Protein AF-A0A7X9BKK4-F1 (afdb_monomer)

Radius of gyration: 26.34 Å; Cα contacts (8 Å, |Δi|>4): 411; chains: 1; bounding box: 77×40×114 Å

Mean predicted aligned error: 11.94 Å

Solvent-accessible surface area (backbone atoms only — not comparable to full-atom values): 11878 Å² total; per-residue (Å²): 142,81,80,64,63,66,63,56,51,52,52,51,50,52,52,51,52,53,51,51,52,49,52,50,55,61,67,61,71,60,61,46,76,52,73,49,73,29,76,79,36,37,42,35,38,34,35,36,66,63,44,98,83,73,49,69,40,45,42,52,32,41,36,42,36,44,98,51,40,35,40,38,28,28,94,88,52,48,33,35,38,30,39,88,87,51,75,44,77,46,44,46,57,52,71,47,79,77,51,70,45,29,34,36,40,37,32,49,85,59,30,34,40,41,39,31,52,39,68,100,80,51,65,30,39,33,38,36,57,47,63,80,56,87,61,55,52,37,38,39,39,32,46,48,73,39,89,76,40,44,84,76,44,82,47,61,38,36,38,34,35,39,43,93,88,51,40,30,34,39,38,34,53,30,43,61,95,52,34,40,31,31,29,84,90,33,34,49,33,41,40,31,74,50,74,83,72,78,73,84,60,71,77,64,61,73,69,59,70,79,81,77,82,80,74,134

Secondary structure (DSSP, 8-state):
----HHHHHHHHHHHHHHHHHHHHHHHHTT-EEEEEEETTEEEEEEEEEEPTTSPEEEEEEEEEEETTEEEEE-SSS-EEEEESS-EEEEPEEEEEEEETTEEEEEEGGGEEEEEEEESTTS-EEEEEEEES-TTEEEEEEEEEE-TTSEEEEEETTEEEEE-SS-EEEEE-SEE-SSEEEEESS--EEEEEE--------GGGGGGS--------

Sequence (216 aa):
MTTHPFRKIIIHLCVYTLIILGIFAIQFRNQSIISKNFGQLRLSVSQLKKNTDGRTEFDDRFTVNYKGLSLYANKTKPLLIKDKEKTQKLQFLSWEALSDSSFELFFSHNVSLLCGFTGQNKDVFTITSSTNNPDWLEISIPYEIMPTYAVMQTNPKNLILSGKTQQTILNAAAIDEHYVYFTAQNNNLSYANYEPTKKFMFEEASRYALAKKEVY

Structure (mmCIF, N/CA/C/O backbone):
data_AF-A0A7X9BKK4-F1
#
_entry.id   AF-A0A7X9BKK4-F1
#
loop_
_atom_site.group_PDB
_atom_site.id
_atom_site.type_symbol
_atom_site.label_atom_id
_atom_site.label_alt_id
_atom_site.label_comp_id
_atom_site.label_asym_id
_atom_site.label_entity_id
_atom_site.label_seq_id
_atom_site.pdbx_PDB_ins_code
_atom_site.Cartn_x
_atom_site.Cartn_y
_atom_site.Cartn_z
_atom_site.occupancy
_atom_site.B_iso_or_equiv
_atom_site.auth_seq_id
_atom_site.auth_comp_id
_atom_site.auth_asym_id
_atom_site.auth_atom_id
_atom_site.pdbx_PDB_model_num
ATOM 1 N N . MET A 1 1 ? 12.892 -9.893 -67.413 1.00 45.28 1 MET A N 1
ATOM 2 C CA . MET A 1 1 ? 12.688 -8.861 -66.370 1.00 45.28 1 MET A CA 1
ATOM 3 C C . MET A 1 1 ? 11.738 -9.422 -65.318 1.00 45.28 1 MET A C 1
ATOM 5 O O . MET A 1 1 ? 10.540 -9.230 -65.418 1.00 45.28 1 MET A O 1
ATOM 9 N N . THR A 1 2 ? 12.244 -10.172 -64.344 1.00 51.34 2 THR A N 1
ATOM 10 C CA . THR A 1 2 ? 11.428 -10.696 -63.230 1.00 51.34 2 THR A CA 1
ATOM 11 C C . THR A 1 2 ? 12.314 -10.742 -61.993 1.00 51.34 2 THR A C 1
ATOM 13 O O . THR A 1 2 ? 12.820 -11.771 -61.561 1.00 51.34 2 THR A O 1
ATOM 16 N N . THR A 1 3 ? 12.606 -9.555 -61.476 1.00 56.47 3 THR A N 1
ATOM 17 C CA . THR A 1 3 ? 13.471 -9.331 -60.321 1.00 56.47 3 THR A CA 1
ATOM 18 C C . THR A 1 3 ? 12.690 -9.596 -59.036 1.00 56.47 3 THR A C 1
ATOM 20 O O . THR A 1 3 ? 11.913 -8.762 -58.593 1.00 56.47 3 THR A O 1
ATOM 23 N N . HIS A 1 4 ? 12.911 -10.782 -58.460 1.00 62.25 4 HIS A N 1
ATOM 24 C CA . HIS A 1 4 ? 12.359 -11.339 -57.214 1.00 62.25 4 HIS A CA 1
ATOM 25 C C . HIS A 1 4 ? 11.850 -10.308 -56.172 1.00 62.25 4 HIS A C 1
ATOM 27 O O . HIS A 1 4 ? 12.604 -9.927 -55.267 1.00 62.25 4 HIS A O 1
ATOM 33 N N . PRO A 1 5 ? 10.566 -9.898 -56.222 1.00 65.81 5 PRO A N 1
ATOM 34 C CA . PRO A 1 5 ? 10.004 -8.940 -55.266 1.00 65.81 5 PRO A CA 1
ATOM 35 C C . PRO A 1 5 ? 9.907 -9.543 -53.857 1.00 65.81 5 PRO A C 1
ATOM 37 O O . PRO A 1 5 ? 10.185 -8.870 -52.866 1.00 65.81 5 PRO A O 1
ATOM 40 N N . PHE A 1 6 ? 9.645 -10.851 -53.768 1.00 70.12 6 PHE A N 1
ATOM 41 C CA . PHE A 1 6 ? 9.562 -11.592 -52.507 1.00 70.12 6 PHE A CA 1
ATOM 42 C C . PHE A 1 6 ? 10.859 -11.568 -51.695 1.00 70.12 6 PHE A C 1
ATOM 44 O O . PHE A 1 6 ? 10.824 -11.380 -50.483 1.00 70.12 6 PHE A O 1
ATOM 51 N N . ARG A 1 7 ? 12.021 -11.687 -52.347 1.00 73.81 7 ARG A N 1
ATOM 52 C CA . ARG A 1 7 ? 13.316 -11.671 -51.651 1.00 73.81 7 ARG A CA 1
ATOM 53 C C . ARG A 1 7 ? 13.589 -10.316 -50.992 1.00 73.81 7 ARG A C 1
ATOM 55 O O . ARG A 1 7 ? 14.121 -10.278 -49.888 1.00 73.81 7 ARG A O 1
ATOM 62 N N . LYS A 1 8 ? 13.198 -9.211 -51.637 1.00 75.62 8 LYS A N 1
ATOM 63 C CA . LYS A 1 8 ? 13.334 -7.864 -51.058 1.00 75.62 8 LYS A CA 1
ATOM 64 C C . LYS A 1 8 ? 12.403 -7.664 -49.861 1.00 75.62 8 LYS A C 1
ATOM 66 O O . LYS A 1 8 ? 12.841 -7.115 -48.856 1.00 75.62 8 LYS A O 1
ATOM 71 N N . ILE A 1 9 ? 11.168 -8.165 -49.944 1.00 83.12 9 ILE A N 1
ATOM 72 C CA . ILE A 1 9 ? 10.189 -8.107 -48.848 1.00 83.12 9 ILE A CA 1
ATOM 73 C C . ILE A 1 9 ? 10.682 -8.900 -47.630 1.00 83.12 9 ILE A C 1
ATOM 75 O O . ILE A 1 9 ? 10.646 -8.383 -46.518 1.00 83.12 9 ILE A O 1
ATOM 79 N N . ILE A 1 10 ? 11.213 -10.111 -47.832 1.00 85.56 10 ILE A N 1
ATOM 80 C CA . ILE A 1 10 ? 11.739 -10.953 -46.743 1.00 85.56 10 ILE A CA 1
ATOM 81 C C . ILE A 1 10 ? 12.937 -10.286 -46.054 1.00 85.56 10 ILE A C 1
ATOM 83 O O . ILE A 1 10 ? 13.017 -10.284 -44.828 1.00 85.56 10 ILE A O 1
ATOM 87 N N . ILE A 1 11 ? 13.845 -9.672 -46.821 1.00 87.88 11 ILE A N 1
ATOM 88 C CA . ILE A 1 11 ? 14.990 -8.942 -46.254 1.00 87.88 11 ILE A CA 1
ATOM 89 C C . ILE A 1 11 ? 14.508 -7.749 -45.420 1.00 87.88 11 ILE A C 1
ATOM 91 O O . ILE A 1 11 ? 14.985 -7.560 -44.304 1.00 87.88 11 ILE A O 1
ATOM 95 N N . HIS A 1 12 ? 13.542 -6.973 -45.921 1.00 87.50 12 HIS A N 1
ATOM 96 C CA . HIS A 1 12 ? 12.968 -5.856 -45.167 1.00 87.50 12 HIS A CA 1
ATOM 97 C C . HIS A 1 12 ? 12.288 -6.322 -43.877 1.00 87.50 12 HIS A C 1
ATOM 99 O O . HIS A 1 12 ? 12.537 -5.748 -42.820 1.00 87.50 12 HIS A O 1
ATOM 105 N N . LEU A 1 13 ? 11.498 -7.398 -43.940 1.00 89.56 13 LEU A N 1
ATOM 106 C CA . LEU A 1 13 ? 10.857 -7.995 -42.769 1.00 89.56 13 LEU A CA 1
ATOM 107 C C . LEU A 1 13 ? 11.901 -8.381 -41.713 1.00 89.56 13 LEU A C 1
ATOM 109 O O . LEU A 1 13 ? 11.774 -8.004 -40.553 1.00 89.56 13 LEU A O 1
ATOM 113 N N . CYS A 1 14 ? 12.969 -9.064 -42.130 1.00 90.94 14 CYS A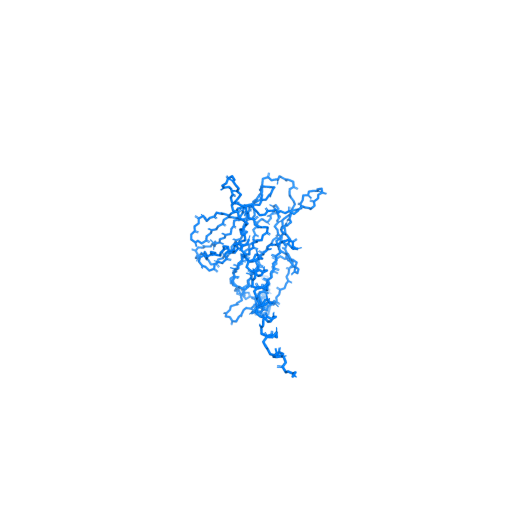 N 1
ATOM 114 C CA . CYS A 1 14 ? 14.014 -9.536 -41.228 1.00 90.94 14 CYS A CA 1
ATOM 115 C C . CYS A 1 14 ? 14.761 -8.376 -40.550 1.00 90.94 14 CYS A C 1
ATOM 117 O O . CYS A 1 14 ? 15.025 -8.428 -39.348 1.00 90.94 14 CYS A O 1
ATOM 119 N N . VAL A 1 15 ? 15.059 -7.308 -41.300 1.00 94.00 15 VAL A N 1
ATOM 120 C CA . VAL A 1 15 ? 15.693 -6.094 -40.762 1.00 94.00 15 VAL A CA 1
ATOM 121 C C . VAL A 1 15 ? 14.775 -5.405 -39.751 1.00 94.00 15 VAL A C 1
ATOM 123 O O . VAL A 1 15 ? 15.224 -5.079 -38.652 1.00 94.00 15 VAL A O 1
ATOM 126 N N . TYR A 1 16 ? 13.489 -5.233 -40.067 1.00 91.94 16 TYR A N 1
ATOM 127 C CA . TYR A 1 16 ? 12.541 -4.613 -39.138 1.00 91.94 16 TYR A CA 1
ATOM 128 C C . TYR A 1 16 ? 12.342 -5.434 -37.865 1.00 91.94 16 TYR A C 1
ATOM 130 O O . TYR A 1 16 ? 12.348 -4.861 -36.777 1.00 91.94 16 TYR A O 1
ATOM 138 N N . THR A 1 17 ? 12.233 -6.762 -37.963 1.00 91.38 17 THR A N 1
ATOM 139 C CA . THR A 1 17 ? 12.153 -7.635 -36.784 1.00 91.38 17 THR A CA 1
ATOM 140 C C . THR A 1 17 ? 13.376 -7.464 -35.886 1.00 91.38 17 THR A C 1
ATOM 142 O O . THR A 1 17 ? 13.228 -7.337 -34.673 1.00 91.38 17 THR A O 1
ATOM 145 N N . LEU A 1 18 ? 14.579 -7.393 -36.463 1.00 93.00 18 LEU A N 1
ATOM 146 C CA . LEU A 1 18 ? 15.816 -7.237 -35.698 1.00 93.00 18 LEU A CA 1
ATOM 147 C C . LEU A 1 18 ? 15.897 -5.868 -35.002 1.00 93.00 18 LEU A C 1
ATOM 149 O O . LEU A 1 18 ? 16.285 -5.798 -33.837 1.00 93.00 18 LEU A O 1
ATOM 153 N N . ILE A 1 19 ? 15.460 -4.795 -35.669 1.00 91.06 19 ILE A N 1
ATOM 154 C CA . ILE A 1 19 ? 15.381 -3.448 -35.077 1.00 91.06 19 ILE A CA 1
ATOM 155 C C . ILE A 1 19 ? 14.381 -3.418 -33.914 1.00 91.06 19 ILE A C 1
ATOM 157 O O . ILE A 1 19 ? 14.710 -2.919 -32.838 1.00 91.06 19 ILE A O 1
ATOM 161 N N . ILE A 1 20 ? 13.182 -3.980 -34.100 1.00 89.19 20 ILE A N 1
ATOM 162 C CA . ILE A 1 20 ? 12.148 -4.035 -33.056 1.00 89.19 20 ILE A CA 1
ATOM 163 C C . ILE A 1 20 ? 12.666 -4.817 -31.846 1.00 89.19 20 ILE A C 1
ATOM 165 O O . ILE A 1 20 ? 12.604 -4.315 -30.724 1.00 89.19 20 ILE A O 1
ATOM 169 N N . LEU A 1 21 ? 13.244 -6.003 -32.063 1.00 88.75 21 LEU A N 1
ATOM 170 C CA . LEU A 1 21 ? 13.836 -6.802 -30.988 1.00 88.75 21 LEU A CA 1
ATOM 171 C C . LEU A 1 21 ? 14.967 -6.054 -30.270 1.00 88.75 21 LEU A C 1
ATOM 173 O O . LEU A 1 21 ? 15.059 -6.133 -29.048 1.00 88.75 21 LEU A O 1
ATOM 177 N N . GLY A 1 22 ? 15.787 -5.289 -30.998 1.00 84.94 22 GLY A N 1
ATOM 178 C CA . GLY A 1 22 ? 16.839 -4.450 -30.421 1.00 84.94 22 GLY A CA 1
ATOM 179 C C . GLY A 1 22 ? 16.296 -3.355 -29.497 1.00 84.94 22 GLY A C 1
ATOM 180 O O . GLY A 1 22 ? 16.782 -3.202 -28.375 1.00 84.94 22 GLY A O 1
ATOM 181 N N . ILE A 1 23 ? 15.253 -2.635 -29.923 1.00 85.69 23 ILE A N 1
ATOM 182 C CA . ILE A 1 23 ? 14.594 -1.602 -29.104 1.00 85.69 23 ILE A CA 1
ATOM 183 C C . ILE A 1 23 ? 13.980 -2.228 -27.848 1.00 85.69 23 ILE A C 1
ATOM 185 O O . ILE A 1 23 ? 14.202 -1.726 -26.744 1.00 85.69 23 ILE A O 1
ATOM 189 N N . PHE A 1 24 ? 13.274 -3.354 -27.996 1.00 82.06 24 PHE A N 1
ATOM 190 C CA . PHE A 1 24 ? 12.720 -4.102 -26.866 1.00 82.06 24 PHE A CA 1
ATOM 191 C C . PHE A 1 24 ? 13.829 -4.525 -25.892 1.00 82.06 24 PHE A C 1
ATOM 193 O O . PHE A 1 24 ? 13.770 -4.209 -24.705 1.00 82.06 24 PHE A O 1
ATOM 200 N N . ALA A 1 25 ? 14.894 -5.163 -26.378 1.00 78.75 25 ALA A N 1
ATOM 201 C CA . ALA A 1 25 ? 15.995 -5.612 -25.529 1.00 78.75 25 ALA A CA 1
ATOM 202 C C . ALA A 1 25 ? 16.632 -4.464 -24.723 1.00 78.75 25 ALA A C 1
ATOM 204 O O . ALA A 1 25 ? 16.977 -4.652 -23.557 1.00 78.75 25 ALA A O 1
ATOM 205 N N . ILE A 1 26 ? 16.760 -3.267 -25.304 1.00 74.50 26 ILE A N 1
ATOM 206 C CA . ILE A 1 26 ? 17.310 -2.091 -24.612 1.00 74.50 26 ILE A CA 1
ATOM 207 C C . ILE A 1 26 ? 16.331 -1.546 -23.562 1.00 74.50 26 ILE A C 1
ATOM 209 O O . ILE A 1 26 ? 16.753 -1.232 -22.447 1.00 74.50 26 ILE A O 1
ATOM 213 N N . GLN A 1 27 ? 15.037 -1.459 -23.881 1.00 66.38 27 GLN A N 1
ATOM 214 C CA . GLN A 1 27 ? 14.025 -0.923 -22.965 1.00 66.38 27 GLN A CA 1
ATOM 215 C C . GLN A 1 27 ? 13.785 -1.826 -21.745 1.00 66.38 27 GLN A C 1
ATOM 217 O O . GLN A 1 27 ? 13.645 -1.316 -20.633 1.00 66.38 27 GLN A O 1
ATOM 222 N N . PHE A 1 28 ? 13.808 -3.152 -21.913 1.00 63.81 28 PHE A N 1
ATOM 223 C CA . PHE A 1 28 ? 13.537 -4.101 -20.822 1.00 63.81 28 PHE A CA 1
ATOM 224 C C . PHE A 1 28 ? 14.764 -4.447 -19.964 1.00 63.81 28 PHE A C 1
ATOM 226 O O . PHE A 1 28 ? 14.617 -4.934 -18.848 1.00 63.81 28 PHE A O 1
ATOM 233 N N . ARG A 1 29 ? 15.990 -4.159 -20.422 1.00 63.88 29 ARG A N 1
ATOM 234 C CA . ARG A 1 29 ? 17.228 -4.513 -19.697 1.00 63.88 29 ARG A CA 1
ATOM 235 C C . ARG A 1 29 ? 17.532 -3.629 -18.477 1.00 63.88 29 ARG A C 1
ATOM 237 O O . ARG A 1 29 ? 18.409 -3.973 -17.685 1.00 63.88 29 ARG A O 1
ATOM 244 N N . ASN A 1 30 ? 16.863 -2.485 -18.323 1.00 59.56 30 ASN A N 1
ATOM 245 C CA . ASN A 1 30 ? 17.233 -1.474 -17.322 1.00 59.56 30 ASN A CA 1
ATOM 246 C C . ASN A 1 30 ? 16.334 -1.421 -16.077 1.00 59.56 30 ASN A C 1
ATOM 248 O O . ASN A 1 30 ? 16.621 -0.627 -15.186 1.00 59.56 30 ASN A O 1
ATOM 252 N N . GLN A 1 31 ? 15.288 -2.245 -15.985 1.00 61.09 31 GLN A N 1
ATOM 253 C CA . GLN A 1 31 ? 14.395 -2.283 -14.823 1.00 61.09 31 GLN A CA 1
ATOM 254 C C . GLN A 1 31 ? 14.310 -3.715 -14.303 1.00 61.09 31 GLN A C 1
ATOM 256 O O . GLN A 1 31 ? 13.851 -4.609 -15.010 1.00 61.09 31 GLN A O 1
ATOM 261 N N . SER A 1 32 ? 14.773 -3.936 -13.075 1.00 67.25 32 SER A N 1
ATOM 262 C CA . SER A 1 32 ? 14.596 -5.212 -12.383 1.00 67.25 32 SER A CA 1
ATOM 263 C C . SER A 1 32 ? 13.468 -5.051 -11.376 1.00 67.25 32 SER A C 1
ATOM 265 O O . SER A 1 32 ? 13.543 -4.176 -10.521 1.00 67.25 32 SER A O 1
ATOM 267 N N . ILE A 1 33 ? 12.418 -5.865 -11.462 1.00 76.81 33 ILE A N 1
ATOM 268 C CA . ILE A 1 33 ? 11.357 -5.880 -10.448 1.00 76.81 33 ILE A CA 1
ATOM 269 C C . ILE A 1 33 ? 11.669 -7.012 -9.475 1.00 76.81 33 ILE A C 1
ATOM 271 O O . ILE A 1 33 ? 11.655 -8.184 -9.851 1.00 76.81 33 ILE A O 1
ATOM 275 N N . ILE A 1 34 ? 11.932 -6.666 -8.219 1.00 82.00 34 ILE A N 1
ATOM 276 C CA . ILE A 1 34 ? 12.045 -7.634 -7.131 1.00 82.00 34 ILE A CA 1
ATOM 277 C C . ILE A 1 34 ? 10.646 -7.853 -6.568 1.00 82.00 34 ILE A C 1
ATOM 279 O O . ILE A 1 34 ? 9.996 -6.911 -6.125 1.00 82.00 34 ILE A O 1
ATOM 283 N N . SER A 1 35 ? 10.190 -9.104 -6.551 1.00 86.06 35 SER A N 1
ATOM 284 C CA . SER A 1 35 ? 8.943 -9.493 -5.894 1.00 86.06 35 SER A CA 1
ATOM 285 C C . SER A 1 35 ? 9.240 -10.540 -4.829 1.00 86.06 35 SER A C 1
ATOM 287 O O . SER A 1 35 ? 9.855 -11.564 -5.127 1.00 86.06 35 SER A O 1
ATOM 289 N N . LYS A 1 36 ? 8.828 -10.277 -3.587 1.00 88.25 36 LYS A N 1
ATOM 290 C CA . LYS A 1 36 ? 9.033 -11.167 -2.441 1.00 88.25 36 LYS A CA 1
ATOM 291 C C . LYS A 1 36 ? 7.722 -11.361 -1.686 1.00 88.25 36 LYS A C 1
ATOM 293 O O . LYS A 1 36 ? 6.974 -10.410 -1.464 1.00 88.25 36 LYS A O 1
ATOM 298 N N . ASN A 1 37 ? 7.462 -12.603 -1.289 1.00 89.81 37 ASN A N 1
ATOM 299 C CA . ASN A 1 37 ? 6.311 -12.954 -0.467 1.00 89.81 37 ASN A CA 1
ATOM 300 C C . ASN A 1 37 ? 6.716 -12.995 1.010 1.00 89.81 37 ASN A C 1
ATOM 302 O O . ASN A 1 37 ? 7.780 -13.514 1.347 1.00 89.81 37 ASN A O 1
ATOM 306 N N . PHE A 1 38 ? 5.842 -12.476 1.864 1.00 85.81 38 PHE A N 1
ATOM 307 C CA . PHE A 1 38 ? 5.941 -12.482 3.319 1.00 85.81 38 PHE A CA 1
ATOM 308 C C . PHE A 1 38 ? 4.651 -13.091 3.876 1.00 85.81 38 PHE A C 1
ATOM 310 O O . PHE A 1 38 ? 3.654 -12.400 4.104 1.00 85.81 38 PHE A O 1
ATOM 317 N N . GLY A 1 39 ? 4.620 -14.421 3.982 1.00 84.56 39 GLY A N 1
ATOM 318 C CA . GLY A 1 39 ? 3.386 -15.170 4.216 1.00 84.56 39 GLY A CA 1
ATOM 319 C C . GLY A 1 39 ? 2.362 -14.924 3.101 1.00 84.56 39 GLY A C 1
ATOM 320 O O . GLY A 1 39 ? 2.565 -15.332 1.960 1.00 84.56 39 GLY A O 1
ATOM 321 N N . GLN A 1 40 ? 1.263 -14.243 3.435 1.00 85.19 40 GLN A N 1
ATOM 322 C CA . GLN A 1 40 ? 0.207 -13.863 2.485 1.00 85.19 40 GLN A CA 1
ATOM 323 C C . GLN A 1 40 ? 0.397 -12.457 1.883 1.00 85.19 40 GLN A C 1
ATOM 325 O O . GLN A 1 40 ? -0.375 -12.068 1.006 1.00 85.19 40 GLN A O 1
ATOM 330 N N . LEU A 1 41 ? 1.387 -11.687 2.350 1.00 89.25 41 LEU A N 1
ATOM 331 C CA . LEU A 1 41 ? 1.727 -10.378 1.789 1.00 89.25 41 LEU A CA 1
ATOM 332 C C . LEU A 1 41 ? 2.658 -10.555 0.602 1.00 89.25 41 LEU A C 1
ATOM 334 O O . LEU A 1 41 ? 3.604 -11.341 0.655 1.00 89.25 41 LEU A O 1
ATOM 338 N N . ARG A 1 42 ? 2.442 -9.769 -0.446 1.00 91.12 42 ARG A N 1
ATOM 339 C CA . ARG A 1 42 ? 3.371 -9.694 -1.573 1.00 91.12 42 ARG A CA 1
ATOM 340 C C . ARG A 1 42 ? 3.906 -8.280 -1.707 1.00 91.12 42 ARG A C 1
ATOM 342 O O . ARG A 1 42 ? 3.151 -7.372 -2.048 1.00 91.12 42 ARG A O 1
ATOM 349 N N . LEU A 1 43 ? 5.210 -8.127 -1.493 1.00 91.88 43 LEU A N 1
ATOM 350 C CA . LEU A 1 43 ? 5.953 -6.905 -1.774 1.00 91.88 43 LEU A CA 1
ATOM 351 C C . LEU A 1 43 ? 6.520 -6.982 -3.192 1.00 91.88 43 LEU A C 1
ATOM 353 O O . LEU A 1 43 ? 7.109 -7.990 -3.583 1.00 91.88 43 LEU A O 1
ATOM 357 N N . SER A 1 44 ? 6.353 -5.920 -3.967 1.00 89.75 44 SER A N 1
ATOM 358 C CA . SER A 1 44 ? 7.027 -5.738 -5.252 1.00 89.75 44 SER A CA 1
ATOM 359 C C . SER A 1 44 ? 7.683 -4.367 -5.282 1.00 89.75 44 SER A C 1
ATOM 361 O O . SER A 1 44 ? 7.016 -3.369 -5.030 1.00 89.75 44 SER A O 1
ATOM 363 N N . VAL A 1 45 ? 8.977 -4.321 -5.575 1.00 87.44 45 VAL A N 1
ATOM 364 C CA . VAL A 1 45 ? 9.764 -3.087 -5.675 1.00 87.44 45 VAL A CA 1
ATOM 365 C C . VAL A 1 45 ? 10.552 -3.089 -6.973 1.00 87.44 45 VAL A C 1
ATOM 367 O O . VAL A 1 45 ? 11.047 -4.129 -7.413 1.00 87.44 45 VAL A O 1
ATOM 370 N N . SER A 1 46 ? 10.679 -1.925 -7.593 1.00 81.31 46 SER A N 1
ATOM 371 C CA . SER A 1 46 ? 11.482 -1.768 -8.803 1.00 81.31 46 SER A CA 1
ATOM 372 C C . SER A 1 46 ? 12.877 -1.279 -8.433 1.00 81.31 46 SER A C 1
ATOM 374 O O . SER A 1 46 ? 13.037 -0.262 -7.770 1.00 81.31 46 SER A O 1
ATOM 376 N N . GLN A 1 47 ? 13.897 -2.003 -8.870 1.00 74.31 47 GLN A N 1
ATOM 377 C CA . GLN A 1 47 ? 15.301 -1.672 -8.695 1.00 74.31 47 GLN A CA 1
ATOM 378 C C . GLN A 1 47 ? 15.871 -1.109 -10.006 1.00 74.31 47 GLN A C 1
ATOM 380 O O . GLN A 1 47 ? 15.759 -1.729 -11.073 1.00 74.31 47 GLN A O 1
ATOM 385 N N . LEU A 1 48 ? 16.520 0.051 -9.908 1.00 65.88 48 LEU A N 1
ATOM 386 C CA . LEU A 1 48 ? 17.407 0.597 -10.932 1.00 65.88 48 LEU A CA 1
ATOM 387 C C . LEU A 1 48 ? 18.810 0.001 -10.710 1.00 65.88 48 LEU A C 1
ATOM 389 O O . LEU A 1 48 ? 19.143 -0.483 -9.627 1.00 65.88 48 LEU A O 1
ATOM 393 N N . LYS A 1 49 ? 19.622 -0.100 -11.766 1.00 57.56 49 LYS A N 1
ATOM 394 C CA . LYS A 1 49 ? 20.931 -0.779 -11.697 1.00 57.56 49 LYS A CA 1
ATOM 395 C C . LYS A 1 49 ? 21.765 -0.298 -10.499 1.00 57.56 49 LYS A C 1
ATOM 397 O O . LYS A 1 49 ? 21.694 0.861 -10.112 1.00 57.56 49 LYS A O 1
ATOM 402 N N . LYS A 1 50 ? 22.606 -1.192 -9.959 1.00 52.41 50 LYS A N 1
ATOM 403 C CA . LYS A 1 50 ? 23.663 -0.810 -9.011 1.00 52.41 50 LYS A CA 1
ATOM 404 C C . LYS A 1 50 ? 24.477 0.327 -9.629 1.00 52.41 50 LYS A C 1
ATOM 406 O O . LYS A 1 50 ? 25.024 0.149 -10.718 1.00 52.41 50 LYS A O 1
ATOM 411 N N . ASN A 1 51 ? 24.525 1.467 -8.949 1.00 48.91 51 ASN A N 1
ATOM 412 C CA . ASN A 1 51 ? 25.415 2.552 -9.328 1.00 48.91 51 ASN A CA 1
ATOM 413 C C . ASN A 1 51 ? 26.872 2.064 -9.193 1.00 48.91 51 ASN A C 1
ATOM 415 O O . ASN A 1 51 ? 27.148 1.098 -8.474 1.00 48.91 51 ASN A O 1
ATOM 419 N N . THR A 1 52 ? 27.801 2.717 -9.886 1.00 49.50 52 THR A N 1
ATOM 420 C CA . THR A 1 52 ? 29.237 2.385 -9.941 1.00 49.50 52 THR A CA 1
ATOM 421 C C . THR A 1 52 ? 29.890 2.317 -8.545 1.00 49.50 52 THR A C 1
ATOM 423 O O . THR A 1 52 ? 30.901 1.644 -8.378 1.00 49.50 52 THR A O 1
ATOM 426 N N . ASP A 1 53 ? 29.241 2.900 -7.529 1.00 51.91 53 ASP A N 1
ATOM 427 C CA . ASP A 1 53 ? 29.637 2.896 -6.111 1.00 51.91 53 ASP A CA 1
ATOM 428 C C . ASP A 1 53 ? 29.059 1.730 -5.277 1.00 51.91 53 ASP A C 1
ATOM 430 O O . ASP A 1 53 ? 29.088 1.750 -4.046 1.00 51.91 53 ASP A O 1
ATOM 434 N N . GLY A 1 54 ? 28.460 0.714 -5.908 1.00 53.41 54 GLY A N 1
ATOM 435 C CA . GLY A 1 54 ? 27.924 -0.468 -5.218 1.00 53.41 54 GLY A CA 1
ATOM 436 C C . GLY A 1 54 ? 26.616 -0.239 -4.448 1.00 53.41 54 GLY A C 1
ATOM 437 O O . GLY A 1 54 ? 26.060 -1.196 -3.902 1.00 53.41 54 GLY A O 1
ATOM 438 N N . ARG A 1 55 ? 26.081 0.990 -4.444 1.00 54.25 55 ARG A N 1
ATOM 439 C CA . ARG A 1 55 ? 24.762 1.315 -3.884 1.00 54.25 55 ARG A CA 1
ATOM 440 C C . ARG A 1 55 ? 23.659 0.931 -4.868 1.00 54.25 55 ARG A C 1
ATOM 442 O O . ARG A 1 55 ? 23.681 1.307 -6.041 1.00 54.25 55 ARG A O 1
ATOM 449 N N . THR A 1 56 ? 22.706 0.148 -4.379 1.00 60.47 56 THR A N 1
ATOM 450 C CA . THR A 1 56 ? 21.484 -0.191 -5.105 1.00 60.47 56 THR A CA 1
ATOM 451 C C . THR A 1 56 ? 20.574 1.030 -5.128 1.00 60.47 56 THR A C 1
ATOM 453 O O . THR A 1 56 ? 20.157 1.487 -4.070 1.00 60.47 56 THR A O 1
ATOM 456 N N . GLU A 1 57 ? 20.273 1.552 -6.312 1.00 64.75 57 GLU A N 1
ATOM 457 C CA . GLU A 1 57 ? 19.278 2.608 -6.479 1.00 64.75 57 GLU A CA 1
ATOM 458 C C . GLU A 1 57 ? 17.917 1.958 -6.749 1.00 64.75 57 GLU A C 1
ATOM 460 O O . GLU A 1 57 ? 17.802 1.058 -7.583 1.00 64.75 57 GLU A O 1
ATOM 465 N N . PHE A 1 58 ? 16.881 2.360 -6.022 1.00 71.31 58 PHE A N 1
ATOM 466 C CA . PHE A 1 58 ? 15.524 1.887 -6.276 1.00 71.31 58 PHE A CA 1
ATOM 467 C C . PHE A 1 58 ? 14.775 2.905 -7.141 1.00 71.31 58 PHE A C 1
ATOM 469 O O . PHE A 1 58 ? 15.011 4.105 -7.059 1.00 71.31 58 PHE A O 1
ATOM 476 N N . ASP A 1 59 ? 13.894 2.421 -8.014 1.00 73.69 59 ASP A N 1
ATOM 477 C CA . ASP A 1 59 ? 12.893 3.281 -8.648 1.00 73.69 59 ASP A CA 1
ATOM 478 C C . ASP A 1 59 ? 11.836 3.621 -7.585 1.00 73.69 59 ASP A C 1
ATOM 480 O O . ASP A 1 59 ? 11.562 2.799 -6.709 1.00 73.69 59 ASP A O 1
ATOM 484 N N . ASP A 1 60 ? 11.181 4.780 -7.697 1.00 78.25 60 ASP A N 1
ATOM 485 C CA . ASP A 1 60 ? 10.121 5.255 -6.782 1.00 78.25 60 ASP A CA 1
ATOM 486 C C . ASP A 1 60 ? 8.815 4.431 -6.878 1.00 78.25 60 ASP A C 1
ATOM 488 O O . ASP A 1 60 ? 7.702 4.953 -6.776 1.00 78.25 60 ASP A O 1
ATOM 492 N N . ARG A 1 61 ? 8.923 3.132 -7.169 1.00 85.31 61 ARG A N 1
ATOM 493 C CA . ARG A 1 61 ? 7.818 2.209 -7.389 1.00 85.31 61 ARG A CA 1
ATOM 494 C C . ARG A 1 61 ? 7.853 1.080 -6.375 1.00 85.31 61 ARG A C 1
ATOM 496 O O . ARG A 1 61 ? 8.739 0.223 -6.422 1.00 85.31 61 ARG A O 1
ATOM 503 N N . PHE A 1 62 ? 6.821 1.032 -5.542 1.00 90.62 62 PHE A N 1
ATOM 504 C CA . PHE A 1 62 ? 6.544 -0.105 -4.676 1.00 90.62 62 PHE A CA 1
ATOM 505 C C . PHE A 1 62 ? 5.073 -0.508 -4.764 1.00 90.62 62 PHE A C 1
ATOM 507 O O . PHE A 1 62 ? 4.200 0.289 -5.114 1.00 90.62 62 PHE A O 1
ATOM 514 N N . THR A 1 63 ? 4.795 -1.766 -4.446 1.00 92.25 63 THR A N 1
ATOM 515 C CA . THR A 1 63 ? 3.439 -2.295 -4.323 1.00 92.25 63 THR A CA 1
ATOM 516 C C . THR A 1 63 ? 3.395 -3.345 -3.224 1.00 92.25 63 THR A C 1
ATOM 518 O O . THR A 1 63 ? 4.188 -4.288 -3.229 1.00 92.25 63 THR A O 1
ATOM 521 N N . VAL A 1 64 ? 2.451 -3.199 -2.303 1.00 93.19 64 VAL A N 1
ATOM 522 C CA . VAL A 1 64 ? 2.134 -4.149 -1.238 1.00 93.19 64 VAL A CA 1
ATOM 523 C C . VAL A 1 64 ? 0.723 -4.664 -1.477 1.00 93.19 64 VAL A C 1
ATOM 525 O O . VAL A 1 64 ? -0.232 -3.893 -1.465 1.00 93.19 64 VAL A O 1
ATOM 528 N N . ASN A 1 65 ? 0.595 -5.970 -1.699 1.00 92.50 65 ASN A N 1
ATOM 529 C CA . ASN A 1 65 ? -0.688 -6.611 -1.973 1.00 92.50 65 ASN A CA 1
ATOM 530 C C . ASN A 1 65 ? -1.096 -7.545 -0.838 1.00 92.50 65 ASN A C 1
ATOM 532 O O . ASN A 1 65 ? -0.296 -8.380 -0.402 1.00 92.50 65 ASN A O 1
ATOM 536 N N . TYR A 1 66 ? -2.365 -7.462 -0.441 1.00 91.44 66 TYR A N 1
ATOM 537 C CA . TYR A 1 66 ? -2.975 -8.376 0.517 1.00 91.44 66 TYR A CA 1
ATOM 538 C C . TYR A 1 66 ? -4.491 -8.473 0.329 1.00 91.44 66 TYR A C 1
ATOM 540 O O . TYR A 1 66 ? -5.183 -7.466 0.408 1.00 91.44 66 TYR A O 1
ATOM 548 N N . LYS A 1 67 ? -5.024 -9.690 0.120 1.00 88.38 67 LYS A N 1
ATOM 549 C CA . LYS A 1 67 ? -6.476 -9.986 0.123 1.00 88.38 67 LYS A CA 1
ATOM 550 C C . LYS A 1 67 ? -7.339 -8.899 -0.560 1.00 88.38 67 LYS A C 1
ATOM 552 O O . LYS A 1 67 ? -8.261 -8.354 0.047 1.00 88.38 67 LYS A O 1
ATOM 557 N N . GLY A 1 68 ? -7.015 -8.569 -1.810 1.00 86.50 68 GLY A N 1
ATOM 558 C CA . GLY A 1 68 ? -7.773 -7.602 -2.613 1.00 86.50 68 GLY A CA 1
ATOM 559 C C . GLY A 1 68 ? -7.420 -6.128 -2.409 1.00 86.50 68 GLY A C 1
ATOM 560 O O . GLY A 1 68 ? -7.876 -5.310 -3.198 1.00 86.50 68 GLY A O 1
ATOM 561 N N . LEU A 1 69 ? -6.600 -5.789 -1.414 1.00 92.62 69 LEU A N 1
ATOM 562 C CA . LEU A 1 69 ? -6.054 -4.450 -1.209 1.00 92.62 69 LEU A CA 1
ATOM 563 C C . LEU A 1 69 ? -4.656 -4.358 -1.834 1.00 92.62 69 LEU A C 1
ATOM 565 O O . LEU A 1 69 ? -3.792 -5.195 -1.555 1.00 92.62 69 LEU A O 1
ATOM 569 N N . SER A 1 70 ? -4.438 -3.334 -2.656 1.00 94.19 70 SER A N 1
ATOM 570 C CA . SER A 1 70 ? -3.141 -2.978 -3.232 1.00 94.19 70 SER A CA 1
ATOM 571 C C . SER A 1 70 ? -2.759 -1.579 -2.770 1.00 94.19 70 SER A C 1
ATOM 573 O O . SER A 1 70 ? -3.437 -0.610 -3.099 1.00 94.19 70 SER A O 1
ATOM 575 N N . LEU A 1 71 ? -1.675 -1.464 -2.012 1.00 93.88 71 LEU A N 1
ATOM 576 C CA . LEU A 1 71 ? -1.069 -0.186 -1.643 1.00 93.88 71 LEU A CA 1
ATOM 577 C C . LEU A 1 71 ? 0.155 0.030 -2.509 1.00 93.88 71 LEU A C 1
ATOM 579 O O . LEU A 1 71 ? 1.006 -0.856 -2.601 1.00 93.88 71 LEU A O 1
ATOM 583 N N . TYR A 1 72 ? 0.258 1.183 -3.153 1.00 93.44 72 TYR A N 1
ATOM 584 C CA . TYR A 1 72 ? 1.314 1.402 -4.130 1.00 93.44 72 TYR A CA 1
ATOM 585 C C . TYR A 1 72 ? 1.774 2.850 -4.173 1.00 93.44 72 TYR A C 1
ATOM 587 O O . TYR A 1 72 ? 1.039 3.771 -3.838 1.00 93.44 72 TYR A O 1
ATOM 595 N N . ALA A 1 73 ? 2.990 3.047 -4.666 1.00 91.62 73 ALA A N 1
ATOM 596 C CA . ALA A 1 73 ? 3.445 4.344 -5.139 1.00 91.62 73 ALA A CA 1
ATOM 597 C C . ALA A 1 73 ? 4.165 4.176 -6.469 1.00 91.62 73 ALA A C 1
ATOM 599 O O . ALA A 1 73 ? 4.738 3.123 -6.757 1.00 91.62 73 ALA A O 1
ATOM 600 N N . ASN A 1 74 ? 4.103 5.208 -7.300 1.00 88.25 74 ASN A N 1
ATOM 601 C CA . ASN A 1 74 ? 4.854 5.305 -8.541 1.00 88.25 74 ASN A CA 1
ATOM 602 C C . ASN A 1 74 ? 5.085 6.786 -8.906 1.00 88.25 74 ASN A C 1
ATOM 604 O O . ASN A 1 74 ? 4.690 7.700 -8.187 1.00 88.25 74 ASN A O 1
ATOM 608 N N . LYS A 1 75 ? 5.696 7.043 -10.068 1.00 84.19 75 LYS A N 1
ATOM 609 C CA . LYS A 1 75 ? 6.001 8.412 -10.527 1.00 84.19 75 LYS A CA 1
ATOM 610 C C . LYS A 1 75 ? 4.764 9.292 -10.760 1.00 84.19 75 LYS A C 1
ATOM 612 O O . LYS A 1 75 ? 4.879 10.512 -10.663 1.00 84.19 75 LYS A O 1
ATOM 617 N N . THR A 1 76 ? 3.610 8.707 -11.090 1.00 86.31 76 THR A N 1
ATOM 618 C CA . THR A 1 76 ? 2.364 9.454 -11.342 1.00 86.31 76 THR A CA 1
ATOM 619 C C . THR A 1 76 ? 1.544 9.651 -10.069 1.00 86.31 76 THR A C 1
ATOM 621 O O . THR A 1 76 ? 0.997 10.732 -9.868 1.00 86.31 76 THR A O 1
ATOM 624 N N . LYS A 1 77 ? 1.514 8.650 -9.188 1.00 89.19 77 LYS A N 1
ATOM 625 C CA . LYS A 1 77 ? 0.895 8.665 -7.860 1.00 89.19 77 LYS A CA 1
ATOM 626 C C . LYS A 1 77 ? 1.961 8.336 -6.805 1.00 89.19 77 LYS A C 1
ATOM 628 O O . LYS A 1 77 ? 2.123 7.167 -6.447 1.00 89.19 77 LYS A O 1
ATOM 633 N N . PRO A 1 78 ? 2.749 9.332 -6.371 1.00 90.50 78 PRO A N 1
ATOM 634 C CA . PRO A 1 78 ? 3.774 9.133 -5.355 1.00 90.50 78 PRO A CA 1
ATOM 635 C C . PRO A 1 78 ? 3.151 9.045 -3.959 1.00 90.50 78 PRO A C 1
ATOM 637 O O . PRO A 1 78 ? 2.023 9.488 -3.740 1.00 90.50 78 PRO A O 1
ATOM 640 N N . LEU A 1 79 ? 3.927 8.538 -3.003 1.00 92.19 79 LEU A N 1
ATOM 641 C CA . LEU A 1 79 ? 3.644 8.761 -1.590 1.00 92.19 79 LEU A CA 1
ATOM 642 C C . LEU A 1 79 ? 3.844 10.248 -1.278 1.00 92.19 79 LEU A C 1
ATOM 644 O O . LEU A 1 79 ? 4.810 10.857 -1.755 1.00 92.19 79 LEU A O 1
ATOM 648 N N . LEU A 1 80 ? 2.967 10.826 -0.466 1.00 93.31 80 LEU A N 1
ATOM 649 C CA . LEU A 1 80 ? 3.052 12.234 -0.094 1.00 93.31 80 LEU A CA 1
ATOM 650 C C . LEU A 1 80 ? 3.157 12.372 1.422 1.00 93.31 80 LEU A C 1
ATOM 652 O O . LEU A 1 80 ? 2.498 11.651 2.168 1.00 93.31 80 LEU A O 1
ATOM 656 N N . ILE A 1 81 ? 3.968 13.328 1.863 1.00 92.94 81 ILE A N 1
ATOM 657 C CA . ILE A 1 81 ? 3.985 13.825 3.237 1.00 92.94 81 ILE A CA 1
ATOM 658 C C . ILE A 1 81 ? 3.530 15.278 3.228 1.00 92.94 81 ILE A C 1
ATOM 660 O O . ILE A 1 81 ? 3.928 16.061 2.362 1.00 92.94 81 ILE A O 1
ATOM 664 N N . LYS A 1 82 ? 2.676 15.639 4.173 1.00 92.44 82 LYS A N 1
ATOM 665 C CA . LYS A 1 82 ? 2.224 17.004 4.391 1.00 92.44 82 LYS A CA 1
ATOM 666 C C . LYS A 1 82 ? 2.746 17.472 5.735 1.00 92.44 82 LYS A C 1
ATOM 668 O O . LYS A 1 82 ? 2.350 16.946 6.772 1.00 92.44 82 LYS A O 1
ATOM 673 N N . ASP A 1 83 ? 3.584 18.493 5.681 1.00 88.50 83 ASP A N 1
ATOM 674 C CA . ASP A 1 83 ? 4.024 19.252 6.845 1.00 88.50 83 ASP A CA 1
ATOM 675 C C . ASP A 1 83 ? 3.200 20.546 6.943 1.00 88.50 83 ASP A C 1
ATOM 677 O O . ASP A 1 83 ? 2.387 20.851 6.062 1.00 88.50 83 ASP A O 1
ATOM 681 N N . LYS A 1 84 ? 3.409 21.341 7.998 1.00 82.62 84 LYS A N 1
ATOM 682 C CA . LYS A 1 84 ? 2.698 22.621 8.208 1.00 82.62 84 LYS A CA 1
ATOM 683 C C . LYS A 1 84 ? 2.780 23.592 7.024 1.00 82.62 84 LYS A C 1
ATOM 685 O O . LYS A 1 84 ? 1.844 24.353 6.804 1.00 82.62 84 LYS A O 1
ATOM 690 N N . GLU A 1 85 ? 3.878 23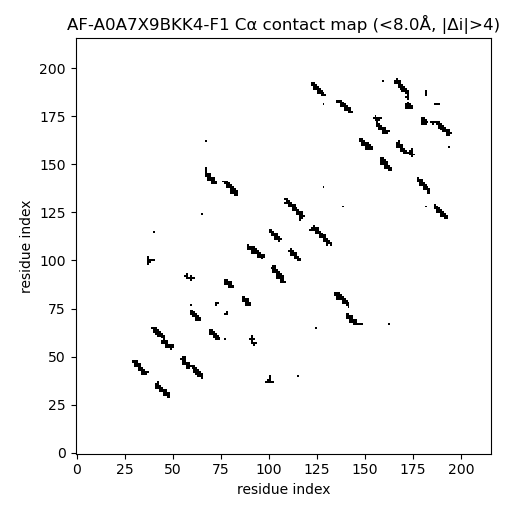.566 6.272 1.00 80.38 85 GLU A N 1
ATOM 691 C CA . GLU A 1 85 ? 4.151 24.549 5.216 1.00 80.38 85 GLU A CA 1
ATOM 692 C C . GLU A 1 85 ? 3.866 24.037 3.801 1.00 80.38 85 GLU A C 1
ATOM 694 O O . GLU A 1 85 ? 3.502 24.814 2.919 1.00 80.38 85 GLU A O 1
ATOM 699 N N . LYS A 1 86 ? 4.062 22.738 3.548 1.00 88.12 86 LYS A N 1
ATOM 700 C CA . LYS A 1 86 ? 4.032 22.184 2.189 1.00 88.12 86 LYS A CA 1
ATOM 701 C C . LYS A 1 86 ? 3.742 20.690 2.166 1.00 88.12 86 LYS A C 1
ATOM 703 O O . LYS A 1 86 ? 3.998 19.960 3.118 1.00 88.12 86 LYS A O 1
ATOM 708 N N . THR A 1 87 ? 3.246 20.235 1.019 1.00 90.12 87 THR A N 1
ATOM 709 C C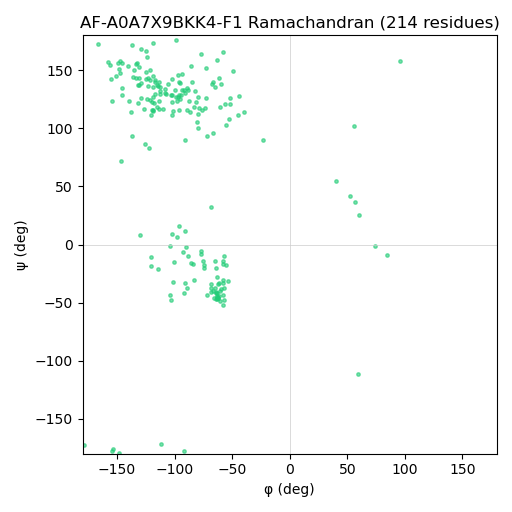A . THR A 1 87 ? 3.142 18.813 0.677 1.00 90.12 87 THR A CA 1
ATOM 710 C C . THR A 1 87 ? 4.320 18.420 -0.209 1.00 90.12 87 THR A C 1
ATOM 712 O O . THR A 1 87 ? 4.581 19.067 -1.225 1.00 90.12 87 THR A O 1
ATOM 715 N N . GLN A 1 88 ? 5.047 17.374 0.172 1.00 90.44 88 GLN A N 1
ATOM 716 C CA . GLN A 1 88 ? 6.234 16.883 -0.521 1.00 90.44 88 GLN A CA 1
ATOM 717 C C . GLN A 1 88 ? 6.055 15.429 -0.950 1.00 90.44 88 GLN A C 1
ATOM 719 O O . GLN A 1 88 ? 5.363 14.647 -0.305 1.00 90.44 88 GLN A O 1
ATOM 724 N N . LYS A 1 89 ? 6.709 15.066 -2.055 1.00 91.56 89 LYS A N 1
ATOM 725 C CA . LYS A 1 89 ? 6.764 13.686 -2.539 1.00 91.56 89 LYS A CA 1
ATOM 726 C C . LYS A 1 89 ? 7.852 12.931 -1.786 1.00 91.56 89 LYS A C 1
ATOM 728 O O . LYS A 1 89 ? 8.980 13.421 -1.693 1.00 91.56 89 LYS A O 1
ATOM 733 N N . LEU A 1 90 ? 7.525 11.744 -1.295 1.00 88.94 90 LEU A N 1
ATOM 734 C CA . LEU A 1 90 ? 8.500 10.844 -0.694 1.00 88.94 90 LEU A CA 1
ATOM 735 C C . LEU A 1 90 ? 9.102 9.948 -1.778 1.00 88.94 90 LEU A C 1
ATOM 737 O O . LEU A 1 90 ? 8.386 9.406 -2.620 1.00 88.94 90 LEU A O 1
ATOM 741 N N . GLN A 1 91 ? 10.423 9.811 -1.741 1.00 87.50 91 GLN A N 1
ATOM 742 C CA . GLN A 1 91 ? 11.179 8.926 -2.625 1.00 87.50 91 GLN A CA 1
ATOM 743 C C . GLN A 1 91 ? 11.431 7.609 -1.911 1.00 87.50 91 GLN A C 1
ATOM 745 O O . GLN A 1 91 ? 11.718 7.614 -0.713 1.00 87.50 91 GLN A O 1
ATOM 750 N N . PHE A 1 92 ? 11.317 6.497 -2.624 1.00 88.62 92 PHE A N 1
ATOM 751 C CA . PHE A 1 92 ? 11.574 5.178 -2.054 1.00 88.62 92 PHE A CA 1
ATOM 752 C C . PHE A 1 92 ? 13.082 4.911 -2.037 1.00 88.62 92 PHE A C 1
ATOM 754 O O . PHE A 1 92 ? 13.736 4.972 -3.075 1.00 88.62 92 PHE A O 1
ATOM 761 N N . LEU A 1 93 ? 13.640 4.634 -0.857 1.00 87.44 93 LEU A N 1
ATOM 762 C CA . LEU A 1 93 ? 15.089 4.516 -0.674 1.00 87.44 93 LEU A CA 1
ATOM 763 C C . LEU A 1 93 ? 15.545 3.067 -0.566 1.00 87.44 93 LEU A C 1
ATOM 765 O O . LEU A 1 93 ? 16.529 2.683 -1.191 1.00 87.44 93 LEU A O 1
ATOM 769 N N . SER A 1 94 ? 14.868 2.271 0.257 1.00 87.56 94 SER A N 1
ATOM 770 C CA . SER A 1 94 ? 15.234 0.879 0.506 1.00 87.56 94 SER A CA 1
ATOM 771 C C . SER A 1 94 ? 14.110 0.136 1.223 1.00 87.56 94 SER A C 1
ATOM 773 O O . SER A 1 94 ? 13.112 0.717 1.648 1.00 87.56 94 SER A O 1
ATOM 775 N N . TRP A 1 95 ? 14.276 -1.175 1.362 1.00 91.50 95 TRP A N 1
ATOM 776 C CA . TRP A 1 95 ? 13.420 -2.005 2.196 1.00 91.50 95 TRP A CA 1
ATOM 777 C C . TRP A 1 95 ? 14.256 -3.045 2.933 1.00 91.50 95 TRP A C 1
ATOM 779 O O . TRP A 1 95 ? 15.309 -3.463 2.443 1.00 91.50 95 TRP A O 1
ATOM 789 N N . GLU A 1 96 ? 13.763 -3.491 4.080 1.00 90.12 96 GLU A N 1
ATOM 790 C CA . GLU A 1 96 ? 14.394 -4.524 4.895 1.00 90.12 96 GLU A CA 1
ATOM 791 C C . GLU A 1 96 ? 13.371 -5.583 5.310 1.00 90.12 96 GLU A C 1
ATOM 793 O O . GLU A 1 96 ? 12.234 -5.277 5.666 1.00 90.12 96 GLU A O 1
ATOM 798 N N . ALA A 1 97 ? 13.763 -6.857 5.239 1.00 90.38 97 ALA A N 1
ATOM 799 C CA . ALA A 1 97 ? 12.971 -7.944 5.802 1.00 90.38 97 ALA A CA 1
ATOM 800 C C . ALA A 1 97 ? 13.272 -8.052 7.297 1.00 90.38 97 ALA A C 1
ATOM 802 O O . ALA A 1 97 ? 14.398 -8.372 7.661 1.00 90.38 97 ALA A O 1
ATOM 803 N N . LEU A 1 98 ? 12.260 -7.856 8.138 1.00 88.75 98 LEU A N 1
ATOM 804 C CA . LEU A 1 98 ? 12.398 -8.008 9.588 1.00 88.75 98 LEU A CA 1
ATOM 805 C C . LEU A 1 98 ? 12.064 -9.435 10.036 1.00 88.75 98 LEU A C 1
ATOM 807 O O . LEU A 1 98 ? 12.641 -9.950 10.989 1.00 88.75 98 LEU A O 1
ATOM 811 N N . SER A 1 99 ? 11.124 -10.088 9.348 1.00 87.19 99 SER A N 1
ATOM 812 C CA . SER A 1 99 ? 10.763 -11.489 9.574 1.00 87.19 99 SER A CA 1
ATOM 813 C C . SER A 1 99 ? 10.169 -12.118 8.310 1.00 87.19 99 SER A C 1
ATOM 815 O O . SER A 1 99 ? 10.020 -11.459 7.281 1.00 87.19 99 SER A O 1
ATOM 817 N N . ASP A 1 100 ? 9.749 -13.381 8.392 1.00 84.62 100 ASP A N 1
ATOM 818 C CA . ASP A 1 100 ? 9.036 -14.067 7.304 1.00 84.62 100 ASP A CA 1
ATOM 819 C C . ASP A 1 100 ? 7.653 -13.465 6.997 1.00 84.62 100 ASP A C 1
ATOM 821 O O . ASP A 1 100 ? 7.052 -13.760 5.964 1.00 84.62 100 ASP A O 1
ATOM 825 N N . SER A 1 101 ? 7.132 -12.617 7.887 1.00 85.81 101 SER A N 1
ATOM 826 C CA . SER A 1 101 ? 5.793 -12.027 7.794 1.00 85.81 101 SER A CA 1
ATOM 827 C C . SER A 1 101 ? 5.777 -10.507 7.977 1.00 85.81 101 SER A C 1
ATOM 829 O O . SER A 1 101 ? 4.699 -9.928 8.111 1.00 85.81 101 SER A O 1
ATOM 831 N N . SER A 1 102 ? 6.945 -9.862 8.030 1.00 90.12 102 SER A N 1
ATOM 832 C CA . SER A 1 102 ? 7.059 -8.411 8.186 1.00 90.12 102 SER A CA 1
ATOM 833 C C . SER A 1 102 ? 8.281 -7.842 7.476 1.00 90.12 102 SER A C 1
ATOM 835 O O . SER A 1 102 ? 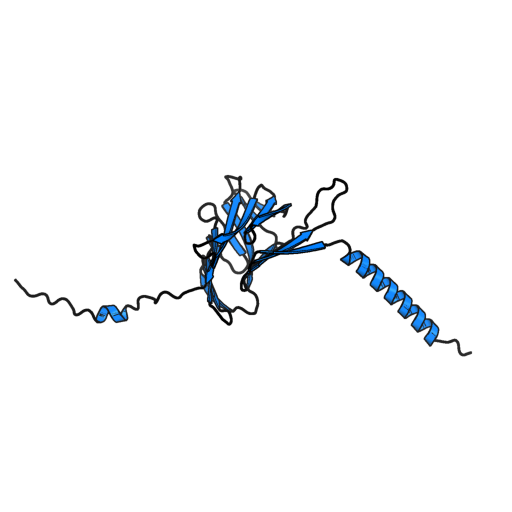9.335 -8.474 7.373 1.00 90.12 102 SER A O 1
ATOM 837 N N . PHE A 1 103 ? 8.132 -6.616 7.002 1.00 92.62 103 PHE A N 1
ATOM 838 C CA . PHE A 1 103 ? 9.177 -5.857 6.337 1.00 92.62 103 PHE A CA 1
ATOM 839 C C . PHE A 1 103 ? 8.970 -4.369 6.595 1.00 92.62 103 PHE A C 1
ATOM 841 O O . PHE A 1 103 ? 7.852 -3.920 6.850 1.00 92.62 103 PHE A O 1
ATOM 848 N N . GLU A 1 104 ? 10.047 -3.609 6.499 1.00 94.62 104 GLU A N 1
ATOM 849 C CA . GLU A 1 104 ? 10.023 -2.160 6.627 1.00 94.62 104 GLU A CA 1
ATOM 850 C C . GLU A 1 104 ? 10.440 -1.517 5.307 1.00 94.62 104 GLU A C 1
ATOM 852 O O . GLU A 1 104 ? 11.353 -1.990 4.626 1.00 94.62 104 GLU A O 1
ATOM 857 N N . LEU A 1 105 ? 9.720 -0.470 4.914 1.00 92.75 105 LEU A N 1
ATOM 858 C CA . LEU A 1 105 ? 10.016 0.349 3.745 1.00 92.75 105 LEU A CA 1
ATOM 859 C C . LEU A 1 105 ? 10.556 1.695 4.222 1.00 92.75 105 LEU A C 1
ATOM 861 O O . LEU A 1 105 ? 9.918 2.350 5.044 1.00 92.75 105 LEU A O 1
ATOM 865 N N . PHE A 1 106 ? 11.687 2.123 3.671 1.00 92.56 106 PHE A N 1
ATOM 866 C CA . PHE A 1 106 ? 12.330 3.387 4.008 1.00 92.56 106 PHE A CA 1
ATOM 867 C C . PHE A 1 106 ? 12.177 4.387 2.869 1.00 92.56 106 PHE A C 1
ATOM 869 O O . PHE A 1 106 ? 12.431 4.079 1.699 1.00 92.56 106 PHE A O 1
ATOM 876 N N . PHE A 1 107 ? 11.795 5.606 3.227 1.00 91.69 107 PHE A N 1
ATOM 877 C CA . PHE A 1 107 ? 11.550 6.699 2.301 1.00 91.69 107 PHE A CA 1
ATOM 878 C C . PHE A 1 107 ? 12.377 7.935 2.663 1.00 91.69 107 PHE A C 1
ATOM 880 O O . PHE A 1 107 ? 12.941 8.047 3.755 1.00 91.69 107 PHE A O 1
ATOM 887 N N . SER A 1 108 ? 12.451 8.888 1.733 1.00 89.19 108 SER A N 1
ATOM 888 C CA . SER A 1 108 ? 13.060 10.195 1.989 1.00 89.19 108 SER A CA 1
ATOM 889 C C . SER A 1 108 ? 12.375 10.927 3.150 1.00 89.19 108 SER A C 1
ATOM 891 O O . SER A 1 108 ? 11.300 10.546 3.600 1.00 89.19 108 SER A O 1
ATOM 893 N N . HIS A 1 109 ? 13.012 11.983 3.665 1.00 86.19 109 HIS A N 1
ATOM 894 C CA . HIS A 1 109 ? 12.522 12.732 4.834 1.00 86.19 109 HIS A CA 1
ATOM 895 C C . HIS A 1 109 ? 12.383 11.875 6.114 1.00 86.19 109 HIS A C 1
ATOM 897 O O . HIS A 1 109 ? 11.617 12.225 7.006 1.00 86.19 109 HIS A O 1
ATOM 903 N N . ASN A 1 110 ? 13.155 10.783 6.223 1.00 88.44 110 ASN A N 1
ATOM 904 C CA . ASN A 1 110 ? 13.188 9.871 7.377 1.00 88.44 110 ASN A CA 1
ATOM 905 C C . ASN A 1 110 ? 11.821 9.267 7.729 1.00 88.44 110 ASN A C 1
ATOM 907 O O . ASN A 1 110 ? 11.504 9.087 8.905 1.00 88.44 110 ASN A O 1
ATOM 911 N N . VAL A 1 111 ? 11.018 8.967 6.708 1.00 91.50 111 VAL A N 1
ATOM 912 C CA . VAL A 1 111 ? 9.744 8.265 6.861 1.00 91.50 111 VAL A CA 1
ATOM 913 C C . VAL A 1 111 ? 9.976 6.771 6.669 1.00 91.50 111 VAL A C 1
ATOM 915 O O . VAL A 1 111 ? 10.600 6.362 5.688 1.00 91.50 111 VAL A O 1
ATOM 918 N N . SER A 1 112 ? 9.439 5.950 7.567 1.00 93.62 112 SER A N 1
ATOM 919 C CA . SER A 1 112 ? 9.392 4.500 7.398 1.00 93.62 112 SER A CA 1
ATOM 920 C C . SER A 1 112 ? 7.973 3.955 7.525 1.00 93.62 112 SER A C 1
ATOM 922 O O . SER A 1 112 ? 7.123 4.510 8.225 1.00 93.62 112 SER A O 1
ATOM 924 N N . LEU A 1 113 ? 7.700 2.876 6.793 1.00 94.00 113 LEU A N 1
ATOM 925 C CA . LEU A 1 113 ? 6.450 2.127 6.871 1.00 94.00 113 LEU A CA 1
ATOM 926 C C . LEU A 1 113 ? 6.760 0.692 7.273 1.00 94.00 113 LEU A C 1
ATOM 928 O O . LEU A 1 113 ? 7.331 -0.071 6.490 1.00 94.00 113 LEU A O 1
ATOM 932 N N . LEU A 1 114 ? 6.346 0.323 8.478 1.00 94.81 114 LEU A N 1
ATOM 933 C CA . LEU A 1 114 ? 6.424 -1.042 8.970 1.00 94.81 114 LEU A CA 1
ATOM 934 C C . LEU A 1 114 ? 5.176 -1.802 8.532 1.00 94.81 114 LEU A C 1
ATOM 936 O O . LEU A 1 114 ? 4.077 -1.508 8.992 1.00 94.81 114 LEU A O 1
ATOM 940 N N . CYS A 1 115 ? 5.352 -2.797 7.670 1.00 94.06 115 CYS A N 1
ATOM 941 C CA . CYS A 1 115 ? 4.283 -3.647 7.163 1.00 94.06 115 CYS A CA 1
ATOM 942 C C . CYS A 1 115 ? 4.398 -5.044 7.775 1.00 94.06 115 CYS A C 1
ATOM 944 O O . CYS A 1 115 ? 5.454 -5.678 7.709 1.00 94.06 115 CYS A O 1
ATOM 946 N N . GLY A 1 116 ? 3.307 -5.580 8.314 1.00 92.31 116 GLY A N 1
ATOM 947 C CA . GLY A 1 116 ? 3.310 -6.950 8.819 1.00 92.31 116 GLY A CA 1
ATOM 948 C C . GLY A 1 116 ? 1.969 -7.406 9.361 1.00 92.31 116 GLY A C 1
ATOM 949 O O . GLY A 1 116 ? 0.959 -6.722 9.227 1.00 92.31 116 GLY A O 1
ATOM 950 N N . PHE A 1 117 ? 1.964 -8.585 9.976 1.00 90.81 117 PHE A N 1
ATOM 951 C CA . PHE A 1 117 ? 0.787 -9.105 10.661 1.00 90.81 117 PHE A CA 1
ATOM 952 C C . PHE A 1 117 ? 0.874 -8.895 12.169 1.00 90.81 117 PHE A C 1
ATOM 954 O O . PHE A 1 117 ? 1.881 -9.216 12.800 1.00 90.81 117 PHE A O 1
ATOM 961 N N . THR A 1 118 ? -0.218 -8.404 12.738 1.00 86.06 118 THR A N 1
ATOM 962 C CA . THR A 1 118 ? -0.432 -8.222 14.177 1.00 86.06 118 THR A CA 1
ATOM 963 C C . THR A 1 118 ? -1.627 -9.056 14.648 1.00 86.06 118 THR A C 1
ATOM 965 O O . THR A 1 118 ? -2.333 -9.650 13.833 1.00 86.06 118 THR A O 1
ATOM 968 N N . GLY A 1 119 ? -1.855 -9.100 15.962 1.00 77.19 119 GLY A N 1
ATOM 969 C CA . GLY A 1 119 ? -2.881 -9.942 16.586 1.00 77.19 119 GLY A CA 1
ATOM 970 C C . GLY A 1 119 ? -2.310 -11.273 17.078 1.00 77.19 119 GLY A C 1
ATOM 971 O O . GLY A 1 119 ? -1.261 -11.718 16.611 1.00 77.19 119 GLY A O 1
ATOM 972 N N . GLN A 1 120 ? -2.986 -11.911 18.040 1.00 70.12 120 GLN A N 1
ATOM 973 C CA . GLN A 1 120 ? -2.506 -13.165 18.645 1.00 70.12 120 GLN A CA 1
ATOM 974 C C . GLN A 1 120 ? -2.303 -14.275 17.601 1.00 70.12 120 GLN A C 1
ATOM 976 O O . GLN A 1 120 ? -1.358 -15.051 17.711 1.00 70.12 120 GLN A O 1
ATOM 981 N N . ASN A 1 121 ? -3.132 -14.288 16.552 1.00 77.19 121 ASN A N 1
ATOM 982 C CA . ASN A 1 121 ? -3.083 -15.274 15.473 1.00 77.19 121 ASN A CA 1
ATOM 983 C C . ASN A 1 121 ? -2.425 -14.751 14.182 1.00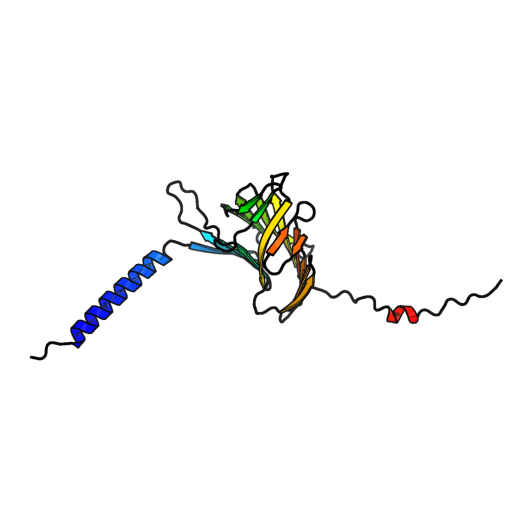 77.19 121 ASN A C 1
ATOM 985 O O . ASN A 1 121 ? -2.478 -15.441 13.165 1.00 77.19 121 ASN A O 1
ATOM 989 N N . LYS A 1 122 ? -1.806 -13.557 14.196 1.00 78.56 122 LYS A N 1
ATOM 990 C CA . LYS A 1 122 ? -1.229 -12.904 12.999 1.00 78.56 122 LYS A CA 1
ATOM 991 C C . LYS A 1 122 ? -2.223 -12.798 11.831 1.00 78.56 122 LYS A C 1
ATOM 993 O O . LYS A 1 122 ? -1.888 -13.039 10.673 1.00 78.56 122 LYS A O 1
ATOM 998 N N . ASP A 1 123 ? -3.458 -12.453 12.147 1.00 83.50 123 ASP A N 1
ATOM 999 C CA . ASP A 1 123 ? -4.597 -12.408 11.233 1.00 83.50 123 ASP A CA 1
ATOM 1000 C C . ASP A 1 123 ? -4.934 -10.990 10.751 1.00 83.50 123 ASP A C 1
ATOM 1002 O O . ASP A 1 123 ? -5.628 -10.832 9.742 1.00 83.50 123 ASP A O 1
ATOM 1006 N N . VAL A 1 124 ? -4.402 -9.964 11.421 1.00 88.56 124 VAL A N 1
ATOM 1007 C CA . VAL A 1 124 ? -4.608 -8.554 11.078 1.00 88.56 124 VAL A CA 1
ATOM 1008 C C . VAL A 1 124 ? -3.388 -8.026 10.338 1.00 88.56 124 VAL A C 1
ATOM 1010 O O . VAL A 1 124 ? -2.306 -7.935 10.917 1.00 88.56 124 VAL A O 1
ATOM 1013 N N . PHE A 1 125 ? -3.550 -7.655 9.068 1.00 92.50 125 PHE A N 1
ATOM 1014 C CA . PHE A 1 125 ? -2.515 -6.919 8.346 1.00 92.50 125 PHE A CA 1
ATOM 1015 C C . PHE A 1 125 ? -2.467 -5.484 8.863 1.00 92.50 125 PHE A C 1
ATOM 1017 O O . PHE A 1 125 ? -3.489 -4.805 8.869 1.00 92.50 125 PHE A O 1
ATOM 1024 N N . THR A 1 126 ? -1.290 -5.027 9.272 1.00 93.12 126 THR A N 1
ATOM 1025 C CA . THR A 1 126 ? -1.088 -3.695 9.834 1.00 93.12 126 THR A CA 1
ATOM 1026 C C . THR A 1 126 ? 0.066 -2.999 9.134 1.00 93.12 126 THR A C 1
ATOM 1028 O O . THR A 1 126 ? 1.101 -3.609 8.845 1.00 93.12 126 THR A O 1
ATOM 1031 N N . ILE A 1 127 ? -0.123 -1.708 8.877 1.00 94.56 127 ILE A N 1
ATOM 1032 C CA . ILE A 1 127 ? 0.935 -0.792 8.469 1.00 94.56 127 ILE A CA 1
ATOM 1033 C C . ILE A 1 127 ? 1.046 0.291 9.523 1.00 94.56 127 ILE A C 1
ATOM 1035 O O . ILE A 1 127 ? 0.057 0.953 9.835 1.00 94.56 127 ILE A O 1
ATOM 1039 N N . THR A 1 128 ? 2.252 0.490 10.030 1.00 93.88 128 THR A N 1
ATOM 1040 C CA . THR A 1 128 ? 2.566 1.567 10.964 1.00 93.88 128 THR A CA 1
ATOM 1041 C C . THR A 1 128 ? 3.512 2.540 10.287 1.00 93.88 128 THR A C 1
ATOM 1043 O O . THR A 1 128 ? 4.584 2.141 9.831 1.00 93.88 128 THR A O 1
ATOM 1046 N N . SER A 1 129 ? 3.133 3.814 10.219 1.00 93.31 129 SER A N 1
ATOM 1047 C CA . SER A 1 129 ? 4.027 4.868 9.746 1.00 93.31 129 SER A CA 1
ATOM 1048 C C . SER A 1 129 ? 4.838 5.444 10.904 1.00 93.31 129 SER A C 1
ATOM 1050 O O . SER A 1 129 ? 4.279 5.808 11.943 1.00 93.31 129 SER A O 1
ATOM 1052 N N . SER A 1 130 ? 6.142 5.587 10.702 1.00 91.19 130 SER A N 1
ATOM 1053 C CA . SER A 1 130 ? 7.047 6.281 11.613 1.00 91.19 130 SER A CA 1
ATOM 1054 C C . SER A 1 130 ? 7.761 7.408 10.874 1.00 91.19 130 SER A C 1
ATOM 1056 O O . SER A 1 130 ? 8.082 7.288 9.691 1.00 91.19 130 SER A O 1
ATOM 1058 N N . THR A 1 131 ? 7.991 8.523 11.557 1.00 88.81 131 THR A N 1
ATOM 1059 C CA . THR A 1 131 ? 8.791 9.633 11.039 1.00 88.81 131 THR A CA 1
ATOM 1060 C C . THR A 1 131 ? 9.464 10.372 12.182 1.00 88.81 131 THR A C 1
ATOM 1062 O O . THR A 1 131 ? 8.895 10.521 13.263 1.00 88.81 131 THR A O 1
ATOM 1065 N N . ASN A 1 132 ? 10.676 10.855 11.925 1.00 84.12 132 ASN A N 1
ATOM 1066 C CA . ASN A 1 132 ? 11.430 11.676 12.871 1.00 84.12 132 ASN A CA 1
ATOM 1067 C C . ASN A 1 132 ? 11.158 13.179 12.696 1.00 84.12 132 ASN A C 1
ATOM 1069 O O . ASN A 1 132 ? 11.721 13.986 13.434 1.00 84.12 132 ASN A O 1
ATOM 1073 N N . ASN A 1 133 ? 10.341 13.573 11.714 1.00 83.12 133 ASN A N 1
ATOM 1074 C CA . ASN A 1 133 ? 9.935 14.962 11.527 1.00 83.12 133 ASN A CA 1
ATOM 1075 C C . ASN A 1 133 ? 8.827 15.308 12.538 1.00 83.12 133 ASN A C 1
ATOM 1077 O O . ASN A 1 133 ? 7.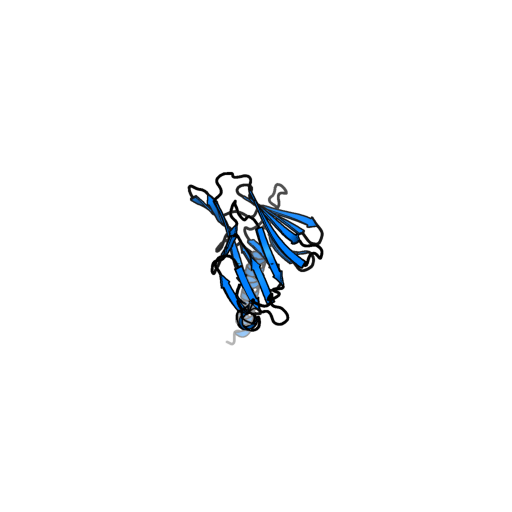765 14.703 12.452 1.00 83.12 133 ASN A O 1
ATOM 1081 N N . PRO A 1 134 ? 9.015 16.252 13.477 1.00 78.81 134 PRO A N 1
ATOM 1082 C CA . PRO A 1 134 ? 7.989 16.603 14.462 1.00 78.81 134 PRO A CA 1
ATOM 1083 C C . PRO A 1 134 ? 6.838 17.442 13.884 1.00 78.81 134 PRO A C 1
ATOM 1085 O O . PRO A 1 134 ? 5.777 17.518 14.499 1.00 78.81 134 PRO A O 1
ATOM 1088 N N . ASP A 1 135 ? 7.030 18.070 12.720 1.00 84.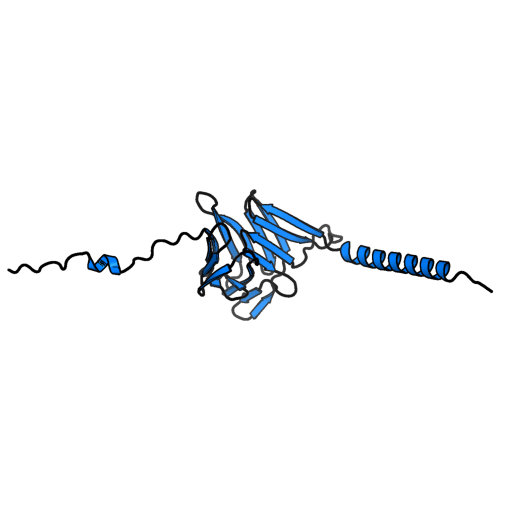06 135 ASP A N 1
ATOM 1089 C CA . ASP A 1 135 ? 6.062 18.988 12.106 1.00 84.06 135 ASP A CA 1
ATOM 1090 C C . ASP A 1 135 ? 5.186 18.339 11.028 1.00 84.06 135 ASP A C 1
ATOM 1092 O O . ASP A 1 135 ? 4.402 19.029 10.362 1.00 84.06 135 ASP A O 1
ATOM 1096 N N . TRP A 1 136 ? 5.291 17.019 10.868 1.00 88.44 136 TRP A N 1
ATOM 1097 C CA . TRP A 1 136 ? 4.430 16.283 9.958 1.00 88.44 136 TRP A CA 1
ATOM 1098 C C . TRP A 1 136 ? 2.986 16.280 10.455 1.00 88.44 136 TRP A C 1
ATOM 1100 O O . TRP A 1 136 ? 2.690 16.117 11.641 1.00 88.44 136 TRP A O 1
ATOM 1110 N N . LEU A 1 137 ? 2.067 16.461 9.519 1.00 89.88 137 LEU A N 1
ATOM 1111 C CA . LEU A 1 137 ? 0.634 16.422 9.775 1.00 89.88 137 LEU A CA 1
ATOM 1112 C C . LEU A 1 137 ? 0.043 15.112 9.273 1.00 89.88 137 LEU A C 1
ATOM 1114 O O . LEU A 1 137 ? -0.785 14.503 9.952 1.00 89.88 137 LEU A O 1
ATOM 1118 N N . GLU A 1 138 ? 0.461 14.695 8.078 1.00 93.31 138 GLU A N 1
ATOM 1119 C CA . GLU A 1 138 ? -0.188 13.606 7.364 1.00 93.31 138 GLU A CA 1
ATOM 1120 C C . GLU A 1 138 ? 0.750 12.919 6.367 1.00 93.31 138 GLU A C 1
ATOM 1122 O O . GLU A 1 138 ? 1.540 13.574 5.686 1.00 93.31 138 GLU A O 1
ATOM 1127 N N . ILE A 1 139 ? 0.634 11.597 6.248 1.00 94.56 139 ILE A N 1
ATOM 1128 C CA . ILE A 1 139 ? 1.240 10.802 5.172 1.00 94.56 139 ILE A CA 1
ATOM 1129 C C . ILE A 1 139 ? 0.109 10.160 4.375 1.00 94.56 139 ILE A C 1
ATOM 1131 O O . ILE A 1 139 ? -0.767 9.524 4.955 1.00 94.56 139 ILE A O 1
ATOM 1135 N N . SER A 1 140 ? 0.135 10.307 3.053 1.00 94.69 140 SER A N 1
ATOM 1136 C CA . SER A 1 140 ? -0.866 9.749 2.138 1.00 94.69 140 SER A CA 1
ATOM 1137 C C . SER A 1 140 ? -0.271 8.666 1.253 1.00 94.69 140 SER A C 1
ATOM 1139 O O . SER A 1 140 ? 0.747 8.868 0.582 1.00 94.69 140 SER A O 1
ATOM 1141 N N . ILE A 1 141 ? -0.952 7.521 1.224 1.00 95.69 141 ILE A N 1
ATOM 1142 C CA . ILE A 1 141 ? -0.571 6.354 0.433 1.00 95.69 141 ILE A CA 1
ATOM 1143 C C . ILE A 1 141 ? -1.672 6.044 -0.579 1.00 95.69 141 ILE A C 1
ATOM 1145 O O . ILE A 1 141 ? -2.810 5.804 -0.170 1.00 95.69 141 ILE A O 1
ATOM 1149 N N . PRO A 1 142 ? -1.365 6.028 -1.888 1.00 95.75 142 PRO A N 1
ATOM 1150 C CA . PRO A 1 142 ? -2.307 5.557 -2.886 1.00 95.75 142 PRO A CA 1
ATOM 1151 C C . PRO A 1 142 ? -2.704 4.101 -2.637 1.00 95.75 142 PRO A C 1
ATOM 1153 O O . PRO A 1 142 ? -1.855 3.245 -2.361 1.00 95.75 142 PRO A O 1
ATOM 1156 N N . TYR A 1 143 ? -3.991 3.808 -2.789 1.00 95.12 143 TYR A N 1
ATOM 1157 C CA . TYR A 1 143 ? -4.494 2.441 -2.732 1.00 95.12 143 TYR A CA 1
ATOM 1158 C C . TYR A 1 143 ? -5.449 2.149 -3.883 1.00 95.12 143 TYR A C 1
ATOM 1160 O O . TYR A 1 143 ? -6.070 3.041 -4.454 1.00 95.12 143 TYR A O 1
ATOM 1168 N N . GLU A 1 144 ? -5.555 0.870 -4.215 1.00 94.94 144 GLU A N 1
ATOM 1169 C CA . GLU A 1 144 ? -6.526 0.336 -5.154 1.00 94.94 144 GLU A CA 1
ATOM 1170 C C . GLU A 1 144 ? -7.133 -0.947 -4.600 1.00 94.94 144 GLU A C 1
ATOM 1172 O O . GLU A 1 144 ? -6.464 -1.765 -3.959 1.00 94.94 144 GLU A O 1
ATOM 1177 N N . ILE A 1 145 ? -8.421 -1.123 -4.880 1.00 93.12 145 ILE A N 1
ATOM 1178 C CA . ILE A 1 145 ? -9.143 -2.354 -4.586 1.00 93.12 145 ILE A CA 1
ATOM 1179 C C . ILE A 1 145 ? -9.171 -3.197 -5.855 1.00 93.12 145 ILE A C 1
ATOM 1181 O O . ILE A 1 145 ? -9.558 -2.728 -6.926 1.00 93.12 145 ILE A O 1
ATOM 1185 N N . MET A 1 146 ? -8.740 -4.452 -5.746 1.00 90.25 146 MET A N 1
ATOM 1186 C CA . MET A 1 146 ? -8.766 -5.378 -6.871 1.00 90.25 146 MET A CA 1
ATOM 1187 C C . MET A 1 146 ? -10.212 -5.585 -7.350 1.00 90.25 146 MET A C 1
ATOM 1189 O O . MET A 1 146 ? -11.101 -5.747 -6.515 1.00 90.25 146 MET A O 1
ATOM 1193 N N . PRO A 1 147 ? -10.458 -5.719 -8.667 1.00 87.50 147 PRO A N 1
ATOM 1194 C CA . PRO A 1 147 ? -11.808 -5.893 -9.222 1.00 87.50 147 PRO A CA 1
ATOM 1195 C C . PRO A 1 147 ? -12.586 -7.109 -8.696 1.00 87.50 147 PRO A C 1
ATOM 1197 O O . PRO A 1 147 ? -13.787 -7.235 -8.910 1.00 87.50 147 PRO A O 1
ATOM 1200 N N . THR A 1 148 ? -11.902 -8.046 -8.040 1.00 88.19 148 THR A N 1
ATOM 1201 C CA . THR A 1 148 ? -12.500 -9.226 -7.407 1.00 88.19 148 THR A CA 1
ATOM 1202 C C . THR A 1 148 ? -13.181 -8.930 -6.068 1.00 88.19 148 THR A C 1
ATOM 1204 O O . THR A 1 148 ? -13.799 -9.838 -5.506 1.00 88.19 148 THR A O 1
ATOM 1207 N N . TYR A 1 149 ? -13.066 -7.702 -5.561 1.00 90.75 149 TYR A N 1
ATOM 1208 C CA . TYR A 1 149 ? -13.693 -7.222 -4.335 1.00 90.75 149 TYR A CA 1
ATOM 1209 C C . TYR A 1 149 ? -14.668 -6.085 -4.650 1.00 90.75 149 TYR A C 1
ATOM 1211 O O . TYR A 1 149 ? -14.391 -5.229 -5.486 1.00 90.75 149 TYR A O 1
ATOM 1219 N N . ALA A 1 150 ? -15.800 -6.066 -3.951 1.00 90.25 150 ALA A N 1
ATOM 1220 C CA . ALA A 1 150 ? -16.780 -4.989 -4.020 1.00 90.25 150 ALA A CA 1
ATOM 1221 C C . ALA A 1 150 ? -16.713 -4.125 -2.757 1.00 90.25 150 ALA A C 1
ATOM 1223 O O . ALA A 1 150 ? -16.630 -4.653 -1.647 1.00 90.25 150 ALA A O 1
ATOM 1224 N N . VAL A 1 151 ? -16.789 -2.804 -2.914 1.00 90.94 151 VAL A N 1
ATOM 1225 C CA . VAL A 1 151 ? -16.919 -1.874 -1.787 1.00 90.94 151 VAL A CA 1
ATOM 1226 C C . VAL A 1 151 ? -18.360 -1.925 -1.279 1.00 90.94 151 VAL A C 1
ATOM 1228 O O . VAL A 1 151 ? -19.286 -1.590 -2.012 1.00 90.94 151 VAL A O 1
ATOM 1231 N N . MET A 1 152 ? -18.556 -2.370 -0.037 1.00 90.00 152 MET A N 1
ATOM 1232 C CA . MET A 1 152 ? -19.881 -2.451 0.588 1.00 90.00 152 MET A CA 1
ATOM 1233 C C . MET A 1 152 ? -20.241 -1.191 1.363 1.00 90.00 152 MET A C 1
ATOM 1235 O O . MET A 1 152 ? -21.383 -0.743 1.330 1.00 90.00 152 MET A O 1
ATOM 1239 N N . GLN A 1 153 ? -19.276 -0.646 2.101 1.00 87.00 153 GLN A N 1
ATOM 1240 C CA . GLN A 1 153 ? -19.472 0.545 2.911 1.00 87.00 153 GLN A CA 1
ATOM 1241 C C . GLN A 1 153 ? -18.195 1.370 2.919 1.00 87.00 153 GLN A C 1
ATOM 1243 O O . GLN A 1 153 ? -17.115 0.833 3.160 1.00 87.00 153 GLN A O 1
ATOM 1248 N N . THR A 1 154 ? -18.354 2.675 2.730 1.00 90.00 154 THR A N 1
ATOM 1249 C CA . THR A 1 154 ? -17.280 3.660 2.833 1.00 90.00 154 THR A CA 1
ATOM 1250 C C . THR A 1 154 ? -17.638 4.655 3.921 1.00 90.00 154 THR A C 1
ATOM 1252 O O . THR A 1 154 ? -18.680 5.303 3.851 1.00 90.00 154 THR A O 1
ATOM 1255 N N . ASN A 1 155 ? -16.770 4.788 4.916 1.00 90.69 155 ASN A N 1
ATOM 1256 C CA . ASN A 1 155 ? -16.784 5.881 5.878 1.00 90.69 155 ASN A CA 1
ATOM 1257 C C . ASN A 1 155 ? -15.414 6.576 5.847 1.00 90.69 155 ASN A C 1
ATO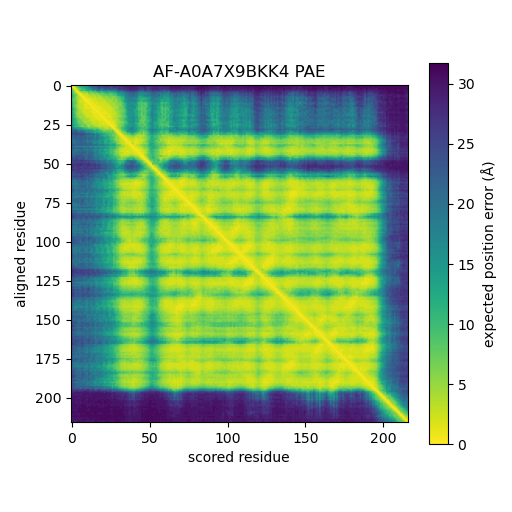M 1259 O O . ASN A 1 155 ? -14.423 5.946 5.480 1.00 90.69 155 ASN A O 1
ATOM 1263 N N . PRO A 1 156 ? -15.298 7.817 6.349 1.00 90.62 156 PRO A N 1
ATOM 1264 C CA . PRO A 1 156 ? -14.029 8.548 6.336 1.00 90.62 156 PRO A CA 1
ATOM 1265 C C . PRO A 1 156 ? -12.860 7.853 7.045 1.00 90.62 156 PRO A C 1
ATOM 1267 O O . PRO A 1 156 ? -11.727 8.252 6.844 1.00 90.62 156 PRO A O 1
ATOM 1270 N N . LYS A 1 157 ? -13.105 6.850 7.901 1.00 91.25 157 LYS A N 1
ATOM 1271 C CA . LYS A 1 157 ? -12.064 6.123 8.654 1.00 91.25 157 LYS A CA 1
ATOM 1272 C C . LYS A 1 157 ? -12.020 4.625 8.378 1.00 91.25 157 LYS A C 1
ATOM 1274 O O . LYS A 1 157 ? -11.104 3.953 8.850 1.00 91.25 157 LYS A O 1
ATOM 1279 N N . ASN A 1 158 ? -13.021 4.089 7.680 1.00 92.00 158 ASN A N 1
ATOM 1280 C CA . ASN A 1 158 ? -13.069 2.666 7.392 1.00 92.00 158 ASN A CA 1
ATOM 1281 C C . ASN A 1 158 ? -13.751 2.343 6.064 1.00 92.00 158 ASN A C 1
ATOM 1283 O O . ASN A 1 158 ? -14.636 3.057 5.597 1.00 92.00 158 ASN A O 1
ATOM 1287 N N . LEU A 1 159 ? -13.323 1.237 5.469 1.00 93.06 159 LEU A N 1
ATOM 1288 C CA . LEU A 1 159 ? -13.837 0.718 4.212 1.00 93.06 159 LEU A CA 1
ATOM 1289 C C . LEU A 1 159 ? -14.121 -0.772 4.397 1.00 93.06 159 LEU A C 1
ATOM 1291 O O . LEU A 1 159 ? -13.220 -1.533 4.748 1.00 93.06 159 LEU A O 1
ATOM 1295 N N . ILE A 1 160 ? -15.366 -1.188 4.176 1.00 93.06 160 ILE A N 1
ATOM 1296 C CA . ILE A 1 160 ? -15.761 -2.599 4.212 1.00 93.06 160 ILE A CA 1
ATOM 1297 C C . ILE A 1 160 ? -15.799 -3.116 2.782 1.00 93.06 160 ILE A C 1
ATOM 1299 O O . ILE A 1 160 ? -16.516 -2.584 1.930 1.00 93.06 160 ILE A O 1
ATOM 1303 N N . LEU A 1 161 ? -15.041 -4.176 2.534 1.00 92.38 161 LEU A N 1
ATOM 1304 C CA . LEU A 1 161 ? -14.921 -4.831 1.242 1.00 92.38 161 LEU A CA 1
ATOM 1305 C C . LEU A 1 161 ? -15.515 -6.235 1.323 1.00 92.38 161 LEU A C 1
ATOM 1307 O O . LEU A 1 161 ? -15.300 -6.957 2.293 1.00 92.38 161 LEU A O 1
ATOM 1311 N N . SER A 1 162 ? -16.221 -6.655 0.280 1.00 91.88 162 SER A N 1
ATOM 1312 C CA . SER A 1 162 ? -16.687 -8.033 0.128 1.00 91.88 162 SER A CA 1
ATOM 1313 C C . SER A 1 162 ? -15.925 -8.720 -0.986 1.00 91.88 162 SER A C 1
ATOM 1315 O O . SER A 1 162 ? -16.036 -8.340 -2.152 1.00 91.88 162 SER A O 1
ATOM 1317 N N . GLY A 1 163 ? -15.174 -9.758 -0.630 1.00 87.62 163 GLY A N 1
ATOM 1318 C CA . GLY A 1 163 ? -14.637 -10.719 -1.585 1.00 87.62 163 GLY A CA 1
ATOM 1319 C C . GLY A 1 163 ? -15.577 -11.912 -1.765 1.00 87.62 163 GLY A C 1
ATOM 1320 O O . GLY A 1 163 ? -16.636 -12.000 -1.146 1.00 87.62 163 GLY A O 1
ATOM 1321 N N . LYS A 1 164 ? -15.159 -12.876 -2.593 1.00 83.88 164 LYS A N 1
ATOM 1322 C CA . LYS A 1 164 ? -15.926 -14.112 -2.843 1.00 83.88 164 LYS A CA 1
ATOM 1323 C C . LYS A 1 164 ? -16.125 -14.983 -1.599 1.00 83.88 164 LYS A C 1
ATOM 1325 O O . LYS A 1 164 ? -17.134 -15.669 -1.504 1.00 83.88 164 LYS A O 1
ATOM 1330 N N . THR A 1 165 ? -15.143 -15.012 -0.698 1.00 82.31 165 THR A N 1
ATOM 1331 C CA . THR A 1 165 ? -15.103 -15.957 0.432 1.00 82.31 165 THR A CA 1
ATOM 1332 C C . THR A 1 165 ? -15.228 -15.294 1.798 1.00 82.31 165 THR A C 1
ATOM 1334 O O . THR A 1 165 ? -15.557 -15.970 2.764 1.00 82.31 165 THR A O 1
ATOM 1337 N N . GLN A 1 166 ? -14.941 -13.997 1.900 1.00 87.25 166 GLN A N 1
ATOM 1338 C CA . GLN A 1 166 ? -14.914 -13.274 3.168 1.00 87.25 166 GLN A CA 1
ATOM 1339 C C . GLN A 1 166 ? -15.141 -11.780 2.940 1.00 87.25 166 GLN A C 1
ATOM 1341 O O . GLN A 1 166 ? -14.805 -11.245 1.877 1.00 87.25 166 GLN A O 1
ATOM 1346 N N . GLN A 1 167 ? -15.662 -11.118 3.968 1.00 91.81 167 GLN A N 1
ATOM 1347 C CA . GLN A 1 167 ? -15.672 -9.665 4.066 1.00 91.81 167 GLN A CA 1
ATOM 1348 C C . GLN A 1 167 ? -14.437 -9.213 4.840 1.00 91.81 167 GLN A C 1
ATOM 1350 O O . GLN A 1 167 ? -13.956 -9.916 5.731 1.00 91.81 167 GLN A O 1
ATOM 1355 N N . THR A 1 168 ? -13.907 -8.055 4.490 1.00 92.56 168 THR A N 1
ATOM 1356 C CA . THR A 1 168 ? -12.737 -7.450 5.122 1.00 92.56 168 THR A CA 1
ATOM 1357 C C . THR A 1 168 ? -13.025 -5.999 5.457 1.00 92.56 168 THR A C 1
ATOM 1359 O O . THR A 1 168 ? -13.853 -5.351 4.818 1.00 92.56 168 THR A O 1
ATOM 1362 N N . ILE A 1 169 ? -12.355 -5.487 6.481 1.00 93.62 169 ILE A N 1
ATOM 1363 C CA . ILE A 1 169 ? -12.454 -4.095 6.900 1.00 93.62 169 ILE A CA 1
ATOM 1364 C C . ILE A 1 169 ? -11.064 -3.475 6.916 1.00 93.62 169 ILE A C 1
ATOM 1366 O O . ILE A 1 169 ? -10.149 -3.998 7.549 1.00 93.62 169 ILE A O 1
ATOM 1370 N N . LEU A 1 170 ? -10.926 -2.363 6.202 1.00 94.38 170 LEU A N 1
ATOM 1371 C CA . LEU A 1 170 ? -9.787 -1.459 6.251 1.00 94.38 170 LEU A CA 1
ATOM 1372 C C . LEU A 1 170 ? -10.103 -0.345 7.240 1.00 94.38 170 LEU A C 1
ATOM 1374 O O . LEU A 1 170 ? -11.144 0.289 7.111 1.00 94.38 170 LEU A O 1
ATOM 1378 N N . ASN A 1 171 ? -9.209 -0.085 8.185 1.00 94.06 171 ASN A N 1
ATOM 1379 C CA . ASN A 1 171 ? -9.274 1.057 9.088 1.00 94.06 171 ASN A CA 1
ATOM 1380 C C . ASN A 1 171 ? -7.990 1.874 8.950 1.00 94.06 171 ASN A C 1
ATOM 1382 O O . ASN A 1 171 ? -6.901 1.305 8.925 1.00 94.06 171 ASN A O 1
ATOM 1386 N N . ALA A 1 172 ? -8.114 3.196 8.891 1.00 94.44 172 ALA A N 1
ATOM 1387 C CA . ALA A 1 172 ? -6.986 4.127 8.845 1.00 94.44 172 ALA A CA 1
ATOM 1388 C C . ALA A 1 172 ? -7.355 5.442 9.555 1.00 94.44 172 ALA A C 1
ATOM 1390 O O . ALA A 1 172 ? -8.461 5.583 10.087 1.00 94.44 172 ALA A O 1
ATOM 1391 N N . ALA A 1 173 ? -6.441 6.417 9.588 1.00 93.00 173 ALA A N 1
ATOM 1392 C CA . ALA A 1 173 ? -6.731 7.732 10.165 1.00 93.00 173 ALA A CA 1
ATOM 1393 C C . ALA A 1 173 ? -7.798 8.477 9.358 1.00 93.00 173 ALA A C 1
ATOM 1395 O O . ALA A 1 173 ? -8.759 8.993 9.936 1.00 93.00 173 ALA A O 1
ATOM 1396 N N . ALA A 1 174 ? -7.631 8.465 8.036 1.00 93.75 174 ALA A N 1
ATOM 1397 C CA . ALA A 1 174 ? -8.636 8.857 7.067 1.00 93.75 174 ALA A CA 1
ATOM 1398 C C . ALA A 1 174 ? -8.518 8.000 5.795 1.00 93.75 174 ALA A C 1
ATOM 1400 O O . ALA A 1 174 ? -7.455 7.438 5.510 1.00 93.75 174 ALA A O 1
ATOM 1401 N N . ILE A 1 175 ? -9.609 7.881 5.042 1.00 93.69 175 ILE A N 1
ATOM 1402 C CA . ILE A 1 175 ? -9.693 7.147 3.777 1.00 93.69 175 ILE A CA 1
ATOM 1403 C C . ILE A 1 175 ? -10.544 7.964 2.809 1.00 93.69 175 ILE A C 1
ATOM 1405 O O . ILE A 1 175 ? -11.708 8.239 3.097 1.00 93.69 175 ILE A O 1
ATOM 1409 N N . ASP A 1 176 ? -9.971 8.272 1.649 1.00 91.62 176 ASP A N 1
ATOM 1410 C CA . ASP A 1 176 ? -10.687 8.844 0.508 1.00 91.62 176 ASP A CA 1
ATOM 1411 C C . ASP A 1 176 ? -10.759 7.825 -0.641 1.00 91.62 176 ASP A C 1
ATOM 1413 O O . ASP A 1 176 ? -10.382 6.663 -0.503 1.00 91.62 176 ASP A O 1
ATOM 1417 N N . GLU A 1 177 ? -11.236 8.247 -1.812 1.00 88.06 177 GLU A N 1
ATOM 1418 C CA . GLU A 1 177 ? -11.371 7.382 -2.992 1.00 88.06 177 GLU A CA 1
ATOM 1419 C C . GLU A 1 177 ? -10.031 6.804 -3.479 1.00 88.06 177 GLU A C 1
ATOM 1421 O O . GLU A 1 177 ? -9.982 5.682 -3.974 1.00 88.06 177 GLU A O 1
ATOM 1426 N N . HIS A 1 178 ? -8.936 7.553 -3.322 1.00 91.00 178 HIS A N 1
ATOM 1427 C CA . HIS A 1 178 ? -7.640 7.205 -3.915 1.00 91.00 178 HIS A CA 1
ATOM 1428 C C . HIS A 1 178 ? -6.512 7.011 -2.902 1.00 91.00 178 HIS A C 1
ATOM 1430 O O . HIS A 1 178 ? -5.483 6.434 -3.254 1.00 91.00 178 HIS A O 1
ATOM 1436 N N . TYR A 1 179 ? -6.673 7.514 -1.676 1.00 94.19 179 TYR A N 1
ATOM 1437 C CA . TYR A 1 179 ? -5.611 7.562 -0.676 1.00 94.19 179 TYR A CA 1
ATOM 1438 C C . TYR A 1 179 ? -6.100 7.073 0.682 1.00 94.19 179 TYR A C 1
ATOM 1440 O O . TYR A 1 179 ? -7.231 7.341 1.093 1.00 94.19 179 TYR A O 1
ATOM 1448 N N . VAL A 1 180 ? -5.207 6.383 1.383 1.00 95.50 180 VAL A N 1
ATOM 1449 C CA . VAL A 1 180 ? -5.289 6.172 2.827 1.00 95.50 180 VAL A CA 1
ATOM 1450 C C . VAL A 1 180 ? -4.308 7.109 3.510 1.00 95.50 180 VAL A C 1
ATOM 1452 O O . VAL A 1 180 ? -3.204 7.338 3.005 1.00 95.50 180 VAL A O 1
ATOM 1455 N N . TYR A 1 181 ? -4.708 7.637 4.657 1.00 94.81 181 TYR A N 1
ATOM 1456 C CA . TYR A 1 181 ? -3.944 8.644 5.375 1.00 94.81 181 TYR A CA 1
ATOM 1457 C C . TYR A 1 181 ? -3.534 8.154 6.759 1.00 94.81 181 TYR A C 1
ATOM 1459 O O . TYR A 1 181 ? -4.282 7.452 7.449 1.00 94.81 181 TYR A O 1
ATOM 1467 N N . PHE A 1 182 ? -2.345 8.581 7.160 1.00 94.00 182 PHE A N 1
ATOM 1468 C CA . PHE A 1 182 ? -1.762 8.406 8.482 1.00 94.00 182 PHE A CA 1
ATOM 1469 C C . PHE A 1 182 ? -1.556 9.785 9.093 1.00 94.00 182 PHE A C 1
ATOM 1471 O O . PHE A 1 182 ? -1.125 10.696 8.390 1.00 94.00 182 PHE A O 1
ATOM 1478 N N . THR A 1 183 ? -1.820 9.941 10.386 1.00 92.25 183 THR A N 1
ATOM 1479 C CA . THR A 1 183 ? -1.582 11.194 11.117 1.00 92.25 183 THR A CA 1
ATOM 1480 C C . THR A 1 183 ? -0.780 10.932 12.383 1.00 92.25 183 THR A C 1
ATOM 1482 O O . THR A 1 183 ? -0.654 9.790 12.827 1.00 92.25 183 THR A O 1
ATOM 1485 N N . ALA A 1 184 ? -0.284 11.991 13.022 1.00 87.00 184 ALA A N 1
ATOM 1486 C CA . ALA A 1 184 ? 0.406 11.871 14.305 1.00 87.00 184 ALA A CA 1
ATOM 1487 C C . ALA A 1 184 ? -0.460 11.218 15.404 1.00 87.00 184 ALA A C 1
ATOM 1489 O O . ALA A 1 184 ? 0.071 10.544 16.282 1.00 87.00 184 ALA A O 1
ATOM 1490 N N . GLN A 1 185 ? -1.789 11.394 15.362 1.00 87.19 185 GLN A N 1
ATOM 1491 C CA . GLN A 1 185 ? -2.710 10.782 16.331 1.00 87.19 185 GLN A CA 1
ATOM 1492 C C . GLN A 1 185 ? -3.075 9.339 15.974 1.00 87.19 185 GLN A C 1
ATOM 1494 O O . GLN A 1 185 ? -3.366 8.546 16.867 1.00 87.19 185 GLN A O 1
ATOM 1499 N N . ASN A 1 186 ? -3.105 9.007 14.683 1.00 90.94 186 ASN A N 1
ATOM 1500 C CA . ASN A 1 186 ? -3.347 7.652 14.214 1.00 90.94 186 ASN A CA 1
ATOM 1501 C C . ASN A 1 186 ? -2.382 7.316 13.076 1.00 90.94 186 ASN A C 1
ATOM 1503 O O . ASN A 1 186 ? -2.645 7.575 11.903 1.00 90.94 186 ASN A O 1
ATOM 1507 N N . ASN A 1 187 ? -1.257 6.718 13.445 1.00 91.88 187 ASN A N 1
ATOM 1508 C CA . ASN A 1 187 ? -0.212 6.302 12.522 1.00 91.88 187 ASN A CA 1
ATOM 1509 C C . ASN A 1 187 ? -0.338 4.823 12.122 1.00 91.88 187 ASN A C 1
ATOM 1511 O O . ASN A 1 187 ? 0.620 4.248 11.607 1.00 91.88 187 ASN A O 1
ATOM 1515 N N . ASN A 1 188 ? -1.502 4.211 12.361 1.00 92.88 188 ASN A N 1
ATOM 1516 C CA . ASN A 1 188 ? -1.761 2.811 12.071 1.00 92.88 188 ASN A CA 1
ATOM 1517 C C . ASN A 1 188 ? -2.895 2.648 11.061 1.00 92.88 188 ASN A C 1
ATOM 1519 O O . ASN A 1 188 ? -3.973 3.233 11.180 1.00 92.88 188 ASN A O 1
ATOM 1523 N N . LEU A 1 189 ? -2.654 1.766 10.101 1.00 94.62 189 LEU A N 1
ATOM 1524 C CA . LEU A 1 189 ? -3.650 1.216 9.199 1.00 94.62 189 LEU A CA 1
ATOM 1525 C C . LEU A 1 189 ? -3.792 -0.265 9.515 1.00 94.62 189 LEU A C 1
ATOM 1527 O O . LEU A 1 189 ? -2.786 -0.963 9.606 1.00 94.62 189 LEU A O 1
ATOM 1531 N N . SER A 1 190 ? -5.022 -0.747 9.659 1.00 94.00 190 SER A N 1
ATOM 1532 C CA . SER A 1 190 ? -5.308 -2.163 9.881 1.00 94.00 190 SER A CA 1
ATOM 1533 C C . SER A 1 190 ? -6.279 -2.703 8.843 1.00 94.00 190 SER A C 1
ATOM 1535 O O . SER A 1 190 ? -7.213 -2.024 8.418 1.00 94.00 190 SER A O 1
ATOM 1537 N N . TYR A 1 191 ? -6.059 -3.942 8.427 1.00 93.81 191 TYR A N 1
ATOM 1538 C CA . TYR A 1 191 ? -6.898 -4.649 7.479 1.00 93.81 191 TYR A CA 1
ATOM 1539 C C . TYR A 1 191 ? -7.098 -6.089 7.938 1.00 93.81 191 TYR A C 1
ATOM 1541 O O . TYR A 1 191 ? -6.157 -6.885 8.000 1.00 93.81 191 TYR A O 1
ATOM 1549 N N . ALA A 1 192 ? -8.338 -6.416 8.275 1.00 92.06 192 ALA A N 1
ATOM 1550 C CA . ALA A 1 192 ? -8.709 -7.692 8.873 1.00 92.06 192 ALA A CA 1
ATOM 1551 C C . ALA A 1 192 ? -9.983 -8.244 8.238 1.00 92.06 192 ALA A C 1
ATOM 1553 O O . ALA A 1 192 ? -10.666 -7.559 7.474 1.00 92.06 192 ALA A O 1
ATOM 1554 N N . ASN A 1 193 ? -10.320 -9.486 8.576 1.00 90.19 193 ASN A N 1
ATOM 1555 C CA . ASN A 1 193 ? -11.632 -10.030 8.258 1.00 90.19 193 ASN A CA 1
ATOM 1556 C C . ASN A 1 193 ? -12.708 -9.247 9.032 1.00 90.19 193 ASN A C 1
ATOM 1558 O O . ASN A 1 193 ? -12.538 -8.934 10.208 1.00 90.19 193 ASN A O 1
ATOM 1562 N N . TYR A 1 194 ? -13.798 -8.901 8.352 1.00 87.69 194 TYR A N 1
ATOM 1563 C CA . TYR A 1 194 ? -14.923 -8.200 8.951 1.00 87.69 194 TYR A CA 1
ATOM 1564 C C . TYR A 1 194 ? -15.912 -9.216 9.515 1.00 87.69 194 TYR A C 1
ATOM 1566 O O . TYR A 1 194 ? -16.524 -9.980 8.768 1.00 87.69 194 TYR A O 1
ATOM 1574 N N . GLU A 1 195 ? -16.078 -9.198 10.832 1.00 81.62 195 GLU A N 1
ATOM 1575 C CA . GLU A 1 195 ? -17.160 -9.899 11.510 1.00 81.62 195 GLU A CA 1
ATOM 1576 C C . GLU A 1 195 ? -18.235 -8.872 11.880 1.00 81.62 195 GLU A C 1
ATOM 1578 O O . GLU A 1 195 ? -17.985 -8.007 12.727 1.00 81.62 195 GLU A O 1
ATOM 1583 N N . PRO A 1 196 ? -19.425 -8.910 11.255 1.00 72.62 196 PRO A N 1
ATOM 1584 C CA . PRO A 1 196 ? -20.517 -8.040 11.651 1.00 72.62 196 PRO A CA 1
ATOM 1585 C C . PRO A 1 196 ? -20.969 -8.449 13.054 1.00 72.62 196 PRO A C 1
ATOM 1587 O O . PRO A 1 196 ? -21.769 -9.370 13.227 1.00 72.62 196 PRO A O 1
ATOM 1590 N N . THR A 1 197 ? -20.468 -7.765 14.080 1.00 61.75 197 THR A N 1
ATOM 1591 C CA . THR A 1 197 ? -21.079 -7.820 15.406 1.00 61.75 197 THR A CA 1
ATOM 1592 C C . THR A 1 197 ? -22.531 -7.397 15.234 1.00 61.75 197 THR A C 1
ATOM 1594 O O . THR A 1 197 ? -22.813 -6.326 14.691 1.00 61.75 197 THR A O 1
ATOM 1597 N N . LYS A 1 198 ? -23.461 -8.291 15.605 1.00 49.41 198 LYS A N 1
ATOM 1598 C CA . LYS A 1 198 ? -24.907 -8.073 15.491 1.00 49.41 198 LYS A CA 1
ATOM 1599 C C . LYS A 1 198 ? -25.221 -6.672 16.007 1.00 49.41 198 LYS A C 1
ATOM 1601 O O . LYS A 1 198 ? -25.065 -6.406 17.197 1.00 49.41 198 LYS A O 1
ATOM 1606 N N . LYS A 1 199 ? -25.622 -5.772 15.105 1.00 45.91 199 LYS A N 1
ATOM 1607 C CA . LYS A 1 199 ? -26.140 -4.460 15.491 1.00 45.91 199 LYS A CA 1
ATOM 1608 C C . LYS A 1 199 ? -27.241 -4.715 16.516 1.00 45.91 199 LYS A C 1
ATOM 1610 O O . LYS A 1 199 ? -28.129 -5.523 16.257 1.00 45.91 199 LYS A O 1
ATOM 1615 N N . PHE A 1 200 ? -27.138 -4.075 17.676 1.00 46.47 200 PHE A N 1
ATOM 1616 C CA . PHE A 1 200 ? -28.188 -4.069 18.687 1.00 46.47 200 PHE A CA 1
ATOM 1617 C C . PHE A 1 200 ? -29.465 -3.558 18.002 1.00 46.47 200 PHE A C 1
ATOM 1619 O O . PHE A 1 200 ? -29.577 -2.374 17.686 1.00 46.47 200 PHE A O 1
ATOM 1626 N N . MET A 1 201 ? -30.388 -4.460 17.670 1.00 44.19 201 MET A N 1
ATOM 1627 C CA . MET A 1 201 ? -31.687 -4.085 17.127 1.00 44.19 201 MET A CA 1
ATOM 1628 C C . MET A 1 201 ? -32.530 -3.662 18.328 1.00 44.19 201 MET A C 1
ATOM 1630 O O . MET A 1 201 ? -32.864 -4.485 19.177 1.00 44.19 201 MET A O 1
ATOM 1634 N N . PHE A 1 202 ? -32.865 -2.373 18.419 1.00 53.25 202 PHE A N 1
ATOM 1635 C CA . PHE A 1 202 ? -33.717 -1.829 19.488 1.00 53.25 202 PHE A CA 1
ATOM 1636 C C . PHE A 1 202 ? -35.102 -2.504 19.574 1.00 53.25 202 PHE A C 1
ATOM 1638 O O . PHE A 1 202 ? -35.811 -2.318 20.560 1.00 53.25 202 PHE A O 1
ATOM 1645 N N . GLU A 1 203 ? -35.476 -3.332 18.595 1.00 54.50 203 GLU A N 1
ATOM 1646 C CA . GLU A 1 203 ? -36.689 -4.150 18.640 1.00 54.50 203 GLU A CA 1
ATOM 1647 C C . GLU A 1 203 ? -36.684 -5.213 19.754 1.00 54.50 203 GLU A C 1
ATOM 1649 O O . GLU A 1 203 ? -37.759 -5.627 20.179 1.00 54.50 203 GLU A O 1
ATOM 1654 N N . GLU A 1 204 ? -35.531 -5.617 20.303 1.00 47.62 204 GLU A N 1
ATOM 1655 C CA . GLU A 1 204 ? -35.492 -6.528 21.464 1.00 47.62 204 GLU A CA 1
ATOM 1656 C C . GLU A 1 204 ? -35.658 -5.809 22.815 1.00 47.62 204 GLU A C 1
ATOM 1658 O O . GLU A 1 204 ? -36.030 -6.442 23.804 1.00 47.62 204 GLU A O 1
ATOM 1663 N N . ALA A 1 205 ? -35.481 -4.483 22.874 1.00 48.97 205 ALA A N 1
ATOM 1664 C CA . ALA A 1 205 ? -35.675 -3.711 24.106 1.00 48.97 205 ALA A CA 1
ATOM 1665 C C . ALA A 1 205 ? -37.161 -3.532 24.474 1.00 48.97 205 ALA A C 1
ATOM 1667 O O . ALA A 1 205 ? -37.482 -3.306 25.638 1.00 48.97 205 ALA A O 1
ATOM 1668 N N . SER A 1 206 ? -38.080 -3.690 23.515 1.00 52.00 206 SER A N 1
ATOM 1669 C CA . SER A 1 206 ? -39.528 -3.636 23.766 1.00 52.00 206 SER A CA 1
ATOM 1670 C C . SER A 1 206 ? -40.086 -4.919 24.401 1.00 52.00 206 SER A C 1
ATOM 1672 O O . SER A 1 206 ? -41.242 -4.941 24.824 1.00 52.00 206 SER A O 1
ATOM 1674 N N . ARG A 1 207 ? -39.274 -5.984 24.509 1.00 48.62 207 ARG A N 1
ATOM 1675 C CA . ARG A 1 207 ? -39.648 -7.247 25.172 1.00 48.62 207 ARG A CA 1
ATOM 1676 C C . ARG A 1 207 ? -39.353 -7.278 26.669 1.00 48.62 207 ARG A C 1
ATOM 1678 O O . ARG A 1 207 ? -39.830 -8.184 27.351 1.00 48.62 207 ARG A O 1
ATOM 1685 N N . TYR A 1 208 ? -38.632 -6.293 27.201 1.00 50.44 208 TYR A N 1
ATOM 1686 C CA . TYR A 1 208 ? -38.558 -6.107 28.644 1.00 50.44 208 TYR A CA 1
ATOM 168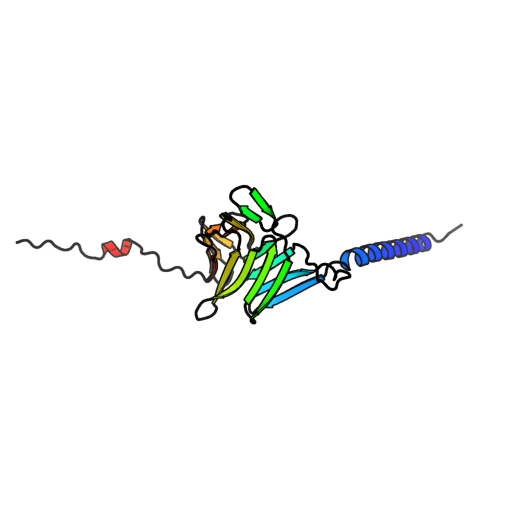7 C C . TYR A 1 208 ? -39.813 -5.369 29.091 1.00 50.44 208 TYR A C 1
ATOM 1689 O O . TYR A 1 208 ? -39.994 -4.184 28.816 1.00 50.44 208 TYR A O 1
ATOM 1697 N N . ALA A 1 209 ? -40.712 -6.124 29.724 1.00 51.41 209 ALA A N 1
ATOM 1698 C CA . ALA A 1 209 ? -41.940 -5.623 30.310 1.00 51.41 209 ALA A CA 1
ATOM 1699 C C . ALA A 1 209 ? -41.673 -4.322 31.078 1.00 51.41 209 ALA A C 1
ATOM 1701 O O . ALA A 1 209 ? -40.783 -4.268 31.928 1.00 51.41 209 ALA A O 1
ATOM 1702 N N . LEU A 1 210 ? -42.463 -3.291 30.761 1.00 51.66 210 LEU A N 1
ATOM 1703 C CA . LEU A 1 210 ? -42.593 -2.069 31.546 1.00 51.66 210 LEU A CA 1
ATOM 1704 C C . LEU A 1 210 ? -42.591 -2.449 33.028 1.00 51.66 210 LEU A C 1
ATOM 1706 O O . LEU A 1 210 ? -43.500 -3.147 33.482 1.00 51.66 210 LEU A O 1
ATOM 1710 N N . ALA A 1 211 ? -41.554 -2.028 33.755 1.00 49.91 211 ALA A N 1
ATOM 1711 C CA . ALA A 1 211 ? -41.494 -2.185 35.196 1.00 49.91 211 ALA A CA 1
ATOM 1712 C C . ALA A 1 211 ? -42.784 -1.592 35.776 1.00 49.91 211 ALA A C 1
ATOM 1714 O O . ALA A 1 211 ? -43.010 -0.380 35.718 1.00 49.91 211 ALA A O 1
ATOM 1715 N N . LYS A 1 212 ? -43.674 -2.464 36.261 1.00 45.72 212 LYS A N 1
ATOM 1716 C CA . LYS A 1 212 ? -44.880 -2.045 36.963 1.00 45.72 212 LYS A CA 1
ATOM 1717 C C . LYS A 1 212 ? -44.433 -1.262 38.188 1.00 45.72 212 LYS A C 1
ATOM 1719 O O . LYS A 1 212 ? -43.761 -1.788 39.069 1.00 45.72 212 LYS A O 1
ATOM 1724 N N . LYS A 1 213 ? -44.825 0.006 38.225 1.00 50.94 213 LYS A N 1
ATOM 1725 C CA . LYS A 1 213 ? -44.831 0.811 39.437 1.00 50.94 213 LYS A CA 1
ATOM 1726 C C . LYS A 1 213 ? -45.970 0.285 40.314 1.00 50.94 213 LYS A C 1
ATOM 1728 O O . LYS A 1 213 ? -47.109 0.687 40.118 1.00 50.94 213 LYS A O 1
ATOM 1733 N N . GLU A 1 214 ? -45.675 -0.636 41.221 1.00 42.44 214 GLU A N 1
ATOM 1734 C CA . GLU A 1 214 ? -46.485 -0.882 42.425 1.00 42.44 214 GLU A CA 1
ATOM 1735 C C . GLU A 1 214 ? -45.878 0.039 43.502 1.00 42.44 214 GLU A C 1
ATOM 1737 O O . GLU A 1 214 ? -44.721 -0.126 43.867 1.00 42.44 214 GLU A O 1
ATOM 1742 N N . VAL A 1 215 ? -46.352 1.285 43.630 1.00 42.47 215 VAL A N 1
ATOM 1743 C CA . VAL A 1 215 ? -47.420 1.765 44.536 1.00 42.47 215 VAL A CA 1
ATOM 1744 C C . VAL A 1 215 ? -47.124 1.424 46.005 1.00 42.47 215 VAL A C 1
ATOM 1746 O O . VAL A 1 215 ? -47.336 0.289 46.400 1.00 42.47 215 VAL A O 1
ATOM 1749 N N . TYR A 1 216 ? -46.667 2.466 46.724 1.00 39.94 216 TYR A N 1
ATOM 1750 C CA . TYR A 1 216 ? -46.648 2.742 48.176 1.00 39.94 216 TYR A CA 1
ATOM 1751 C C . TYR A 1 216 ? -46.346 1.618 49.174 1.00 39.94 216 TYR A C 1
ATOM 1753 O O . TYR A 1 216 ? -47.198 0.725 49.357 1.00 39.94 216 TYR A O 1
#

Nearest PDB structures (foldseek):
  8d7w-assembly1_A  TM=1.843E-01  e=1.287E-01  Homo sapiens
  8tnq-assembly1_A  TM=1.978E-01  e=4.932E-01  Homo sapiens
  8tzx-assembly1_B  TM=2.008E-01  e=9.419E-01  Homo sapiens
  8d7y-assembly1_A  TM=1.921E-01  e=1.040E+00  Homo sapiens
  8d80-assembly1_A  TM=1.830E-01  e=1.474E+00  Homo sapiens

Foldseek 3Di:
DCPDPPVVVVVVVVVVVVVVVVVVCVVPVFWDWDWDAQPQKIKIWIWGDQDPVRATATAQWIWIDHDQKIWIAHPVRAKWWDFPPDIDGWGWGDKADPDSFWIKTAIPQAKIWIWGFDDPVSQKTKIFIDHPDPRIFKIKIFMDGHPQWDFPDDDQAKTWIDHPPFIKMKGAPGDDPTIGMAGPVTRMIIMHTDDPPPDPDCVVVVVPPDPDPDDD

pLDDT: mean 82.06, std 14.98, range [39.94, 95.75]